Protein AF-A0A7Y3MM23-F1 (afdb_monomer)

pLDDT: mean 86.82, std 16.37, range [36.44, 98.81]

Secondary structure (DSSP, 8-state):
----------------------EEEPPTTSEEEETTTTEEEEE-S-SHHHHTSSSEEEEESSSEEEEEEEES---TT--EEEEETTEEEEEEEESS-EEEEE--SPP-SS--EEEEEEEEETTEEEEEEEEEEE--SGGGGSSS--EEEEEES-SSS--B--EE-TTSPEESEEEEE--TT-TTS-HHHHHHHHHHHH-PPTTTTT-TT--SS--EEEEEEEETTEEEEEEEEEE--STTTTT---

Sequence (246 aa):
MVKFTVYMFMCFFVAQVHSQAQSIKAKKGSFAIDKSKNIIVWHQSNIDTVVLVKNIKGFRFRNKYRFNKPITSLSHNKKYQLSRKGKTFDLYISKLPLVQIEVDTPLNKDTKVLGSYKYYNKKNFIESSLGIEFRGNLSLTYPKKTFDIEFWRDSIWNKSRDITFENLRNDDDWILDGMYNEPLRIRSYVANKLWTAIRKPYGQDEVPFEKSGIDLIYVEVFKNQKYQGVYTLTESVDRKLLGLQK

Foldseek 3Di:
DDDDDDDDDDDPPPPPPPLPADAAEADVLQWFAQPVQLEIEGEDLDQVVVLVRAFHQYYHDVHTWGAPGTDNGDDQVDWGWTDDPNDIHTYHYDNFKAKEKEDPDDAEAPFFDWIWIWIDHPRDIDIFIKGKHFDDDVQVVDPQTKIKIFTAPDPPPRHGDWDDDDPFDTHRIKIWALCRVPPPSCDVQCVQVVQQVVDDDDPCVPDVQATPGKHWGKYWYHYNSHTSGITIIIDDDDCSNHVHDD

Solvent-accessible surface area (backbone atoms only — not comparable to full-atom values): 14250 Å² total; per-residue (Å²): 142,82,85,85,83,82,84,80,83,80,81,80,79,80,77,78,79,72,80,74,58,42,66,51,71,60,59,87,58,30,54,52,58,18,78,92,78,30,36,32,46,33,47,49,71,64,56,69,82,57,43,78,50,62,36,35,38,31,37,29,65,100,54,75,33,28,36,92,62,65,41,62,74,83,54,71,92,48,77,42,67,29,40,45,96,93,42,69,28,45,37,39,41,34,67,42,33,31,36,41,35,42,59,89,66,87,73,43,72,88,53,66,42,73,31,40,37,35,36,19,47,97,88,50,69,47,76,43,35,24,33,36,20,40,36,79,66,76,47,65,75,43,94,54,60,23,31,38,36,33,29,19,72,44,94,82,77,65,42,73,30,70,47,65,58,94,89,48,69,77,38,34,59,37,32,43,38,35,53,68,94,33,91,84,64,44,64,72,57,51,51,35,55,49,49,52,71,75,38,77,42,90,62,55,92,81,43,95,67,60,46,72,56,54,56,72,45,64,27,37,37,26,50,68,56,36,74,72,49,67,28,34,46,29,55,59,94,51,48,75,43,70,71,50,84,134

Mean predicted aligned error: 8.4 Å

Radius of gyration: 25.24 Å; Cα contacts (8 Å, |Δi|>4): 493; chains: 1; bounding box: 46×53×102 Å

Nearest PDB structures (foldseek):
  1wub-assembly1_A  TM=3.755E-01  e=4.566E+00  Thermus thermophilus
  5w17-assembly1_A  TM=3.997E-01  e=9.016E+00  Campylobacter jejuni subsp. jejuni NCTC 11168 = ATCC 700819

Structure (mmCIF, N/CA/C/O backbone):
data_AF-A0A7Y3MM23-F1
#
_entry.id   AF-A0A7Y3MM23-F1
#
loop_
_atom_site.group_PDB
_atom_site.id
_atom_site.type_symbol
_atom_site.label_atom_id
_atom_site.label_alt_id
_atom_site.label_comp_id
_atom_site.label_asym_id
_atom_site.label_entity_id
_atom_site.label_seq_id
_atom_site.pdbx_PDB_ins_code
_atom_site.Cartn_x
_atom_site.Cartn_y
_atom_site.Cartn_z
_atom_site.occupancy
_atom_site.B_iso_or_equiv
_atom_site.auth_seq_id
_atom_site.auth_comp_id
_atom_site.auth_asym_id
_atom_site.auth_atom_id
_atom_site.pdbx_PDB_model_num
ATOM 1 N N . MET A 1 1 ? -5.782 -34.458 81.604 1.00 39.44 1 MET A N 1
ATOM 2 C CA . MET A 1 1 ? -5.835 -34.916 80.198 1.00 39.44 1 MET A CA 1
ATOM 3 C C . MET A 1 1 ? -6.915 -34.106 79.487 1.00 39.44 1 MET A C 1
ATOM 5 O O . MET A 1 1 ? -8.080 -34.453 79.578 1.00 39.44 1 MET A O 1
ATOM 9 N N . VAL A 1 2 ? -6.557 -32.968 78.885 1.00 36.44 2 VAL A N 1
ATOM 10 C CA . VAL A 1 2 ? -7.506 -32.073 78.194 1.00 36.44 2 VAL A CA 1
ATOM 11 C C . VAL A 1 2 ? -6.954 -31.836 76.792 1.00 36.44 2 VAL A C 1
ATOM 13 O O . VAL A 1 2 ? -5.861 -31.296 76.648 1.00 36.44 2 VAL A O 1
ATOM 16 N N . LYS A 1 3 ? -7.662 -32.319 75.766 1.00 40.34 3 LYS A N 1
ATOM 17 C CA . LYS A 1 3 ? -7.310 -32.107 74.357 1.00 40.34 3 LYS A CA 1
ATOM 18 C C . LYS A 1 3 ? -8.050 -30.866 73.856 1.00 40.34 3 LYS A C 1
ATOM 20 O O . LYS A 1 3 ? -9.274 -30.871 73.797 1.00 40.34 3 LYS A O 1
ATOM 25 N N . PHE A 1 4 ? -7.303 -29.823 73.504 1.00 43.06 4 PHE A N 1
ATOM 26 C CA . PHE A 1 4 ? -7.811 -28.664 72.771 1.00 43.06 4 PHE A CA 1
ATOM 27 C C . PHE A 1 4 ? -7.883 -29.009 71.280 1.00 43.06 4 PHE A C 1
ATOM 29 O O . PHE A 1 4 ? -6.865 -29.311 70.659 1.00 43.06 4 PHE A O 1
ATOM 36 N N . THR A 1 5 ? -9.081 -28.968 70.703 1.00 46.75 5 THR A N 1
ATOM 37 C CA . THR A 1 5 ? -9.293 -29.087 69.256 1.00 46.75 5 THR A CA 1
ATOM 38 C C . THR A 1 5 ? -9.432 -27.682 68.680 1.00 46.75 5 THR A C 1
ATOM 40 O O . THR A 1 5 ? -10.438 -27.012 68.894 1.00 46.75 5 THR A O 1
ATOM 43 N N . VAL A 1 6 ? -8.400 -27.220 67.975 1.00 45.12 6 VAL A N 1
ATOM 44 C CA . VAL A 1 6 ? -8.404 -25.943 67.251 1.00 45.12 6 VAL A CA 1
ATOM 45 C C . VAL A 1 6 ? -9.018 -26.176 65.871 1.00 45.12 6 VAL A C 1
ATOM 47 O O . VAL A 1 6 ? -8.463 -26.913 65.061 1.00 45.12 6 VAL A O 1
ATOM 50 N N . TYR A 1 7 ? -10.166 -25.553 65.601 1.00 47.00 7 TYR A N 1
ATOM 51 C CA . TYR A 1 7 ? -10.752 -25.490 64.261 1.00 47.00 7 TYR A CA 1
ATOM 52 C C . TYR A 1 7 ? -10.098 -24.349 63.473 1.00 47.00 7 TYR A C 1
ATOM 54 O O . TYR A 1 7 ? -10.294 -23.174 63.776 1.00 47.00 7 TYR A O 1
ATOM 62 N N . MET A 1 8 ? -9.310 -24.700 62.455 1.00 42.56 8 MET A N 1
ATOM 63 C CA . MET A 1 8 ? -8.708 -23.751 61.518 1.00 42.56 8 MET A CA 1
ATOM 64 C C . MET A 1 8 ? -9.719 -23.420 60.411 1.00 42.56 8 MET A C 1
ATOM 66 O O . MET A 1 8 ? -9.979 -24.234 59.527 1.00 42.56 8 MET A O 1
ATOM 70 N N . PHE A 1 9 ? -10.309 -22.226 60.473 1.00 45.91 9 PHE A N 1
ATOM 71 C CA . PHE A 1 9 ? -11.198 -21.695 59.438 1.00 45.91 9 PHE A CA 1
ATOM 72 C C . PHE A 1 9 ? -10.374 -21.329 58.191 1.00 45.91 9 PHE A C 1
ATOM 74 O O . PHE A 1 9 ? -9.641 -20.341 58.179 1.00 45.91 9 PHE A O 1
ATOM 81 N N . MET A 1 10 ? -10.467 -22.142 57.139 1.00 47.12 10 MET A N 1
ATOM 82 C CA . MET A 1 10 ? -9.801 -21.898 55.858 1.00 47.12 10 MET A CA 1
ATOM 83 C C . MET A 1 10 ? -10.707 -21.032 54.970 1.00 47.12 10 MET A C 1
ATOM 85 O O . MET A 1 10 ? -11.615 -21.529 54.307 1.00 47.12 10 MET A O 1
ATOM 89 N N . CYS A 1 11 ? -10.482 -19.717 54.970 1.00 44.44 11 CYS A N 1
ATOM 90 C CA . CYS A 1 11 ? -11.155 -18.787 54.061 1.00 44.44 11 CYS A CA 1
ATOM 91 C C . CYS A 1 11 ? -10.686 -19.016 52.614 1.00 44.44 11 CYS A C 1
ATOM 93 O O . CYS A 1 11 ? -9.585 -18.614 52.234 1.00 44.44 11 CYS A O 1
ATOM 95 N N . PHE A 1 12 ? -11.534 -19.629 51.785 1.00 44.84 12 PHE A N 1
ATOM 96 C CA . PHE A 1 12 ? -11.344 -19.683 50.335 1.00 44.84 12 PHE A CA 1
ATOM 97 C C . PHE A 1 12 ? -11.598 -18.296 49.723 1.00 44.84 12 PHE A C 1
ATOM 99 O O . PHE A 1 12 ? -12.736 -17.899 49.478 1.00 44.84 12 PHE A O 1
ATOM 106 N N . PHE A 1 13 ? -10.524 -17.553 49.448 1.00 44.47 13 PHE A N 1
ATOM 107 C CA . PHE A 1 13 ? -10.575 -16.374 48.584 1.00 44.47 13 PHE A CA 1
ATOM 108 C C . PHE A 1 13 ? -10.807 -16.837 47.137 1.00 44.47 13 PHE A C 1
ATOM 110 O O . PHE A 1 13 ? -9.878 -17.230 46.431 1.00 44.47 13 PHE A O 1
ATOM 117 N N . VAL A 1 14 ? -12.060 -16.804 46.679 1.00 46.22 14 VAL A N 1
ATOM 118 C CA . VAL A 1 14 ? -12.386 -16.970 45.258 1.00 46.22 14 VAL A CA 1
ATOM 119 C C . VAL A 1 14 ? -11.934 -15.703 44.534 1.00 46.22 14 VAL A C 1
ATOM 121 O O . VAL A 1 14 ? -12.645 -14.700 44.486 1.00 46.22 14 VAL A O 1
ATOM 124 N N . ALA A 1 15 ? -10.718 -15.726 43.989 1.00 43.69 15 ALA A N 1
ATOM 125 C CA . ALA A 1 15 ? -10.229 -14.675 43.111 1.00 43.69 15 ALA A CA 1
ATOM 126 C C . ALA A 1 15 ? -11.090 -14.661 41.838 1.00 43.69 15 ALA A C 1
ATOM 128 O O . ALA A 1 15 ? -10.901 -15.467 40.926 1.00 43.69 15 ALA A O 1
ATOM 129 N N . GLN A 1 16 ? -12.061 -13.748 41.773 1.00 45.53 16 GLN A N 1
ATOM 130 C CA . GLN A 1 16 ? -12.782 -13.480 40.536 1.00 45.53 16 GLN A CA 1
ATOM 131 C C . GLN A 1 16 ? -11.796 -12.921 39.511 1.00 45.53 16 GLN A C 1
ATOM 133 O O . GLN A 1 16 ? -11.430 -11.742 39.546 1.00 45.53 16 GLN A O 1
ATOM 138 N N . VAL A 1 17 ? -11.363 -13.784 38.592 1.00 46.12 17 VAL A N 1
ATOM 139 C CA . VAL A 1 17 ? -10.553 -13.418 37.432 1.00 46.12 17 VAL A CA 1
ATOM 140 C C . VAL A 1 17 ? -11.413 -12.534 36.531 1.00 46.12 17 VAL A C 1
ATOM 142 O O . VAL A 1 17 ? -12.110 -12.997 35.630 1.00 46.12 17 VAL A O 1
ATOM 145 N N . HIS A 1 18 ? -11.403 -11.231 36.795 1.00 46.62 18 HIS A N 1
ATOM 146 C CA . HIS A 1 18 ? -12.002 -10.254 35.906 1.00 46.62 18 HIS A CA 1
ATOM 147 C C . HIS A 1 18 ? -11.193 -10.275 34.609 1.00 46.62 18 HIS A C 1
ATOM 149 O O . HIS A 1 18 ? -10.074 -9.764 34.556 1.00 46.62 18 HIS A O 1
ATOM 155 N N . SER A 1 19 ? -11.748 -10.889 33.561 1.00 47.53 19 SER A N 1
ATOM 156 C CA . SER A 1 19 ? -11.199 -10.814 32.207 1.00 47.53 19 SER A CA 1
ATOM 157 C C . SER A 1 19 ? -11.167 -9.342 31.789 1.00 47.53 19 SER A C 1
ATOM 159 O O . SER A 1 19 ? -12.172 -8.762 31.370 1.00 47.53 19 SER A O 1
ATOM 161 N N . GLN A 1 20 ? -10.015 -8.695 31.978 1.00 53.69 20 GLN A N 1
ATOM 162 C CA . GLN A 1 20 ? -9.844 -7.298 31.622 1.00 53.69 20 GLN A CA 1
ATOM 163 C C . GLN A 1 20 ? -9.842 -7.178 30.103 1.00 53.69 20 GLN A C 1
ATOM 165 O O . GLN A 1 20 ? -8.875 -7.500 29.420 1.00 53.69 20 GLN A O 1
ATOM 170 N N . ALA A 1 21 ? -10.956 -6.699 29.568 1.00 58.03 21 ALA A N 1
ATOM 171 C CA . ALA A 1 21 ? -11.087 -6.413 28.154 1.00 58.03 21 ALA A CA 1
ATOM 172 C C . ALA A 1 21 ? -10.010 -5.412 27.685 1.00 58.03 21 ALA A C 1
ATOM 174 O O . ALA A 1 21 ? -9.900 -4.299 28.217 1.00 58.03 21 ALA A O 1
ATOM 175 N N . GLN A 1 22 ? -9.232 -5.808 26.676 1.00 72.25 22 GLN A N 1
ATOM 176 C CA . GLN A 1 22 ? -7.985 -5.148 26.285 1.00 72.25 22 GLN A CA 1
ATOM 177 C C . GLN A 1 22 ? -8.132 -4.391 24.953 1.00 72.25 22 GLN A C 1
ATOM 179 O O . GLN A 1 22 ? -8.948 -4.732 24.093 1.00 72.25 22 GLN A O 1
ATOM 184 N N . SER A 1 23 ? -7.353 -3.316 24.779 1.00 82.62 23 SER A N 1
ATOM 185 C CA . SER A 1 23 ? -7.225 -2.616 23.493 1.00 82.62 23 SER A CA 1
ATOM 186 C C . SER A 1 23 ? -5.986 -3.096 22.744 1.00 82.62 23 SER A C 1
ATOM 188 O O . SER A 1 23 ? -4.893 -3.050 23.313 1.00 82.62 23 SER A O 1
ATOM 190 N N . ILE A 1 24 ? -6.124 -3.443 21.467 1.00 90.38 24 ILE A N 1
ATOM 191 C CA . ILE A 1 24 ? -4.997 -3.870 20.627 1.00 90.38 24 ILE A CA 1
ATOM 192 C C . ILE A 1 24 ? -4.198 -2.640 20.184 1.00 90.38 24 ILE A C 1
ATOM 194 O O . ILE A 1 24 ? -4.761 -1.692 19.638 1.00 90.38 24 ILE A O 1
ATOM 198 N N . LYS A 1 25 ? -2.880 -2.629 20.412 1.00 92.19 25 LYS A N 1
ATOM 199 C CA . LYS A 1 25 ? -1.991 -1.550 19.951 1.00 92.19 25 LYS A CA 1
ATOM 200 C C . LYS A 1 25 ? -1.413 -1.905 18.581 1.00 92.19 25 LYS A C 1
ATOM 202 O O . LYS A 1 25 ? -0.650 -2.860 18.468 1.00 92.19 25 LYS A O 1
ATOM 207 N N . ALA A 1 26 ? -1.746 -1.118 17.562 1.00 93.94 26 ALA A N 1
ATOM 208 C CA . ALA A 1 26 ? -1.192 -1.293 16.225 1.00 93.94 26 ALA A CA 1
ATOM 209 C C . ALA A 1 26 ? 0.265 -0.802 16.176 1.00 93.94 26 ALA A C 1
ATOM 211 O O . ALA A 1 26 ? 0.642 0.167 16.843 1.00 93.94 26 ALA A O 1
ATOM 212 N N . LYS A 1 27 ? 1.098 -1.480 15.385 1.00 94.88 27 LYS A N 1
ATOM 213 C CA . LYS A 1 27 ? 2.524 -1.157 15.233 1.00 94.88 27 LYS A CA 1
ATOM 214 C C . LYS A 1 27 ? 2.719 0.052 14.311 1.00 94.88 27 LYS A C 1
ATOM 216 O O . LYS A 1 27 ? 1.859 0.338 13.473 1.00 94.88 27 LYS A O 1
ATOM 221 N N . LYS A 1 28 ? 3.856 0.750 14.438 1.00 94.62 28 LYS A N 1
ATOM 222 C CA . LYS A 1 28 ? 4.247 1.823 13.501 1.00 94.62 28 LYS A CA 1
ATOM 223 C C . LYS A 1 28 ? 4.215 1.274 12.068 1.00 94.62 28 LYS A C 1
ATOM 225 O O . LYS A 1 28 ? 4.614 0.137 11.845 1.00 94.62 28 LYS A O 1
ATOM 230 N N . GLY A 1 29 ? 3.672 2.048 11.129 1.00 96.00 29 GLY A N 1
ATOM 231 C CA . GLY A 1 29 ? 3.553 1.666 9.716 1.00 96.00 29 GLY A CA 1
ATOM 232 C C . GLY A 1 29 ? 2.445 0.658 9.394 1.00 96.00 29 GLY A C 1
ATOM 233 O O . GLY A 1 29 ? 1.952 0.668 8.278 1.00 96.00 29 GLY A O 1
ATOM 234 N N . SER A 1 30 ? 1.987 -0.148 10.361 1.00 97.62 30 SER A N 1
ATOM 235 C CA . SER A 1 30 ? 1.010 -1.224 10.115 1.00 97.62 30 SER A CA 1
ATOM 236 C C . SER A 1 30 ? -0.417 -0.764 9.822 1.00 97.62 30 SER A C 1
ATOM 238 O O . SER A 1 30 ? -1.263 -1.590 9.515 1.00 97.62 30 SER A O 1
ATOM 240 N N . PHE A 1 31 ? -0.729 0.523 9.944 1.00 98.31 31 PHE A N 1
ATOM 241 C CA . PHE A 1 31 ? -2.069 1.043 9.688 1.00 98.31 31 PHE A CA 1
ATOM 242 C C . PHE A 1 31 ? -2.010 2.409 9.010 1.00 98.31 31 PHE A C 1
ATOM 244 O O . PHE A 1 31 ? -1.041 3.157 9.178 1.00 98.31 31 PHE A O 1
ATOM 251 N N . ALA A 1 32 ? -3.098 2.754 8.329 1.00 98.38 32 ALA A N 1
ATOM 252 C CA . ALA A 1 32 ? -3.346 4.071 7.765 1.00 98.38 32 ALA A CA 1
ATOM 253 C C . ALA A 1 32 ? -4.822 4.453 7.949 1.00 98.38 32 ALA A C 1
ATOM 255 O O . ALA A 1 32 ? -5.689 3.595 8.133 1.00 98.38 32 ALA A O 1
ATOM 256 N N . ILE A 1 33 ? -5.096 5.758 7.988 1.00 98.31 33 ILE A N 1
ATOM 257 C CA . ILE A 1 33 ? -6.417 6.309 8.319 1.00 98.31 33 ILE A CA 1
ATOM 258 C C . ILE A 1 33 ? -6.779 7.362 7.278 1.00 98.31 33 ILE A C 1
ATOM 260 O O . ILE A 1 33 ? -6.159 8.425 7.253 1.00 98.31 33 ILE A O 1
ATOM 264 N N . ASP A 1 34 ? -7.823 7.093 6.500 1.00 98.44 34 ASP A N 1
ATOM 265 C CA . ASP A 1 34 ? -8.453 8.065 5.614 1.00 98.44 34 ASP A CA 1
ATOM 266 C C . ASP A 1 34 ? -9.590 8.754 6.366 1.00 98.44 34 ASP A C 1
ATOM 268 O O . ASP A 1 34 ? -10.686 8.218 6.537 1.00 98.44 34 ASP A O 1
ATOM 272 N N . LYS A 1 35 ? -9.322 9.970 6.843 1.00 96.88 35 LYS A N 1
ATOM 273 C CA . LYS A 1 35 ? -10.315 10.768 7.576 1.00 96.88 35 LYS A CA 1
ATOM 274 C C . LYS A 1 35 ? -11.429 11.308 6.682 1.00 96.88 35 LYS A C 1
ATOM 276 O O . LYS A 1 35 ? -12.481 11.644 7.210 1.00 96.88 35 LYS A O 1
ATOM 281 N N . SER A 1 36 ? -11.201 11.425 5.374 1.00 97.19 36 SER A N 1
ATOM 282 C CA . SER A 1 36 ? -12.213 11.938 4.443 1.00 97.19 36 SER A CA 1
ATOM 283 C C . SER A 1 36 ? -13.304 10.902 4.182 1.00 97.19 36 SER A C 1
ATOM 285 O O . SER A 1 36 ? -14.474 11.255 4.088 1.00 97.19 36 SER A O 1
ATOM 287 N N . LYS A 1 37 ? -12.927 9.618 4.162 1.00 97.12 37 LYS A N 1
ATOM 288 C CA . LYS A 1 37 ? -13.847 8.482 4.002 1.00 97.12 37 LYS A CA 1
ATOM 289 C C . LYS A 1 37 ? -14.215 7.801 5.324 1.00 97.12 37 LYS A C 1
ATOM 291 O O . LYS A 1 37 ? -14.999 6.862 5.325 1.00 97.12 37 LYS A O 1
ATOM 296 N N . ASN A 1 38 ? -13.634 8.249 6.438 1.00 97.69 38 ASN A N 1
ATOM 297 C CA . ASN A 1 38 ? -13.683 7.577 7.738 1.00 97.69 38 ASN A CA 1
ATOM 298 C C . ASN A 1 38 ? -13.288 6.088 7.655 1.00 97.69 38 ASN A C 1
ATOM 300 O O . ASN A 1 38 ? -13.934 5.227 8.245 1.00 97.69 38 ASN A O 1
ATOM 304 N N . ILE A 1 39 ? -12.213 5.776 6.931 1.00 97.88 39 ILE A N 1
ATOM 305 C CA . ILE A 1 39 ? -11.712 4.406 6.760 1.00 97.88 39 ILE A CA 1
ATOM 306 C C . ILE A 1 39 ? -10.408 4.232 7.536 1.00 97.88 39 ILE A C 1
ATOM 308 O O . ILE A 1 39 ? -9.554 5.121 7.568 1.00 97.88 39 ILE A O 1
ATOM 312 N N . ILE A 1 40 ? -10.237 3.060 8.140 1.00 98.50 40 ILE A N 1
ATOM 313 C CA . ILE A 1 40 ? -8.975 2.594 8.707 1.00 98.50 40 ILE A CA 1
ATOM 314 C C . ILE A 1 40 ? -8.629 1.270 8.037 1.00 98.50 40 ILE A C 1
ATOM 316 O O . ILE A 1 40 ? -9.430 0.340 8.055 1.00 98.50 40 ILE A O 1
ATOM 320 N N . VAL A 1 41 ? -7.422 1.167 7.491 1.00 98.56 41 VAL A N 1
ATOM 321 C CA . VAL A 1 41 ? -6.870 -0.110 7.027 1.00 98.56 41 VAL A CA 1
ATOM 322 C C . VAL A 1 41 ? -5.728 -0.481 7.958 1.00 98.56 41 VAL A C 1
ATOM 324 O O . VAL A 1 41 ? -4.825 0.325 8.196 1.00 98.56 41 VAL A O 1
ATOM 327 N N . TRP A 1 42 ? -5.789 -1.687 8.514 1.00 98.06 42 TRP A N 1
ATOM 328 C CA . TRP A 1 42 ? -4.764 -2.236 9.395 1.00 98.06 42 TRP A CA 1
ATOM 329 C C . TRP A 1 42 ? -4.222 -3.542 8.813 1.00 98.06 42 TRP A C 1
ATOM 331 O O . TRP A 1 42 ? -4.973 -4.491 8.603 1.00 98.06 42 TRP A O 1
ATOM 341 N N . HIS A 1 43 ? -2.914 -3.590 8.565 1.00 97.44 43 HIS A N 1
ATOM 342 C CA . HIS A 1 43 ? -2.197 -4.799 8.177 1.00 97.44 43 HIS A CA 1
ATOM 343 C C . HIS A 1 43 ? -1.984 -5.706 9.388 1.00 97.44 43 HIS A C 1
ATOM 345 O O . HIS A 1 43 ? -1.279 -5.343 10.337 1.00 97.44 43 HIS A O 1
ATOM 351 N N . GLN A 1 44 ? -2.531 -6.915 9.307 1.00 94.62 44 GLN A N 1
ATOM 352 C CA . GLN A 1 44 ? -2.279 -7.989 10.262 1.00 94.62 44 GLN A CA 1
ATOM 353 C C . GLN A 1 44 ? -2.352 -9.339 9.546 1.00 94.62 44 GLN A C 1
ATOM 355 O O . GLN A 1 44 ? -3.388 -9.981 9.536 1.00 94.62 44 GLN A O 1
ATOM 360 N N . SER A 1 45 ? -1.248 -9.809 8.966 1.00 90.00 45 SER A N 1
ATOM 361 C CA . SER A 1 45 ? -1.245 -11.024 8.130 1.00 90.00 45 SER A CA 1
ATOM 362 C C . SER A 1 45 ? -1.693 -12.312 8.839 1.00 90.00 45 SER A C 1
ATOM 364 O O . SER A 1 45 ? -2.223 -13.205 8.187 1.00 90.00 45 SER A O 1
ATOM 366 N N . ASN A 1 46 ? -1.476 -12.424 10.154 1.00 87.88 46 ASN A N 1
ATOM 367 C CA . ASN A 1 46 ? -1.927 -13.557 10.964 1.00 87.88 46 ASN A CA 1
ATOM 368 C C . ASN A 1 46 ? -2.836 -13.049 12.087 1.00 87.88 46 ASN A C 1
ATOM 370 O O . ASN A 1 46 ? -2.361 -12.594 13.130 1.00 87.88 46 ASN A O 1
ATOM 374 N N . ILE A 1 47 ? -4.144 -13.095 11.866 1.00 85.81 47 ILE A N 1
ATOM 375 C CA . ILE A 1 47 ? -5.119 -12.576 12.823 1.00 85.81 47 ILE A CA 1
ATOM 376 C C . ILE A 1 47 ? -5.295 -13.478 14.046 1.00 85.81 47 ILE A C 1
ATOM 378 O O . ILE A 1 47 ? -5.585 -12.967 15.123 1.00 85.81 47 ILE A O 1
ATOM 382 N N . ASP A 1 48 ? -5.025 -14.777 13.923 1.00 77.88 48 ASP A N 1
ATOM 383 C CA . ASP A 1 48 ? -5.196 -15.755 15.003 1.00 77.88 48 ASP A CA 1
ATOM 384 C C . ASP A 1 48 ? -4.251 -15.471 16.174 1.00 77.88 48 ASP A C 1
ATOM 386 O O . ASP A 1 48 ? -4.634 -15.591 17.337 1.00 77.88 48 ASP A O 1
ATOM 390 N N . THR A 1 49 ? -3.057 -14.936 15.886 1.00 68.62 49 THR A N 1
ATOM 391 C CA . THR A 1 49 ? -2.138 -14.428 16.925 1.00 68.62 49 THR A CA 1
ATOM 392 C C . THR A 1 49 ? -2.724 -13.287 17.768 1.00 68.62 49 THR A C 1
ATOM 394 O O . THR A 1 49 ? -2.232 -13.013 18.860 1.00 68.62 49 THR A O 1
ATOM 397 N N . VAL A 1 50 ? -3.773 -12.619 17.283 1.00 69.88 50 VAL A N 1
ATOM 398 C CA . VAL A 1 50 ? -4.484 -11.529 17.969 1.00 69.88 50 VAL A CA 1
ATOM 399 C C . VAL A 1 50 ? -5.764 -12.034 18.649 1.00 69.88 50 VAL A C 1
ATOM 401 O O . VAL A 1 50 ? -6.173 -11.475 19.665 1.00 69.88 50 VAL A O 1
ATOM 404 N N . VAL A 1 51 ? -6.374 -13.109 18.134 1.00 61.03 51 VAL A N 1
ATOM 405 C CA . VAL A 1 51 ? -7.632 -13.710 18.628 1.00 61.03 51 VAL A CA 1
ATOM 406 C C . VAL A 1 51 ? -7.484 -14.372 20.009 1.00 61.03 51 VAL A C 1
ATOM 408 O O . VAL A 1 51 ? -8.480 -14.565 20.701 1.00 61.03 51 VAL A O 1
ATOM 411 N N . LEU A 1 52 ? -6.258 -14.620 20.485 1.00 61.47 52 LEU A N 1
ATOM 412 C CA . LEU A 1 52 ? -6.009 -15.047 21.874 1.00 61.47 52 LEU A CA 1
ATOM 413 C C . LEU A 1 52 ? -6.521 -14.029 22.918 1.00 61.47 52 LEU A C 1
ATOM 415 O O . LEU A 1 52 ? -6.736 -14.380 24.079 1.00 61.47 52 LEU A O 1
ATOM 419 N N . VAL A 1 53 ? -6.757 -12.776 22.514 1.00 63.00 53 VAL A N 1
ATOM 420 C CA . VAL A 1 53 ? -7.363 -11.740 23.357 1.00 63.00 53 VAL A CA 1
ATOM 421 C C . VAL A 1 53 ? -8.891 -11.853 23.310 1.00 63.00 53 VAL A C 1
ATOM 423 O O . VAL A 1 53 ? -9.541 -11.345 22.396 1.00 63.00 53 VAL A O 1
ATOM 426 N N . LYS A 1 54 ? -9.491 -12.469 24.336 1.00 69.44 54 LYS A N 1
ATOM 427 C CA . LYS A 1 54 ? -10.948 -12.415 24.545 1.00 69.44 54 LYS A CA 1
ATOM 428 C C . LYS A 1 54 ? -11.372 -10.981 24.913 1.00 69.44 54 LYS A C 1
ATOM 430 O O . LYS A 1 54 ? -10.679 -10.296 25.660 1.00 69.44 54 LYS A O 1
ATOM 435 N N . ASN A 1 55 ? -12.534 -10.538 24.421 1.00 82.00 55 ASN A N 1
ATOM 436 C CA . ASN A 1 55 ? -13.150 -9.232 24.720 1.00 82.00 55 ASN A CA 1
ATOM 437 C C . ASN A 1 55 ? -12.342 -8.001 24.257 1.00 82.00 55 ASN A C 1
ATOM 439 O O . ASN A 1 55 ? -11.917 -7.158 25.054 1.00 82.00 55 ASN A O 1
ATOM 443 N N . ILE A 1 56 ? -12.183 -7.841 22.945 1.00 88.31 56 ILE A N 1
ATOM 444 C CA . ILE A 1 56 ? -11.510 -6.688 22.337 1.00 88.31 56 ILE A CA 1
ATOM 445 C C . ILE A 1 56 ? -12.414 -5.450 22.442 1.00 88.31 56 ILE A C 1
ATOM 447 O O . ILE A 1 56 ? -13.480 -5.378 21.827 1.00 88.31 56 ILE A O 1
ATOM 451 N N . LYS A 1 57 ? -11.967 -4.432 23.189 1.00 90.50 57 LYS A N 1
ATOM 452 C CA . LYS A 1 57 ? -12.689 -3.148 23.358 1.00 90.50 57 LYS A CA 1
ATOM 453 C C . LYS A 1 57 ? -12.412 -2.130 22.251 1.00 90.50 57 LYS A C 1
ATOM 455 O O . LYS A 1 57 ? -13.135 -1.142 22.123 1.00 90.50 57 LYS A O 1
ATOM 460 N N . GLY A 1 58 ? -11.347 -2.328 21.482 1.00 93.00 58 GLY A N 1
ATOM 461 C CA . GLY A 1 58 ? -10.970 -1.445 20.386 1.00 93.00 58 GLY A CA 1
ATOM 462 C C . GLY A 1 58 ? -9.475 -1.451 20.110 1.00 93.00 58 GLY A C 1
ATOM 463 O O . GLY A 1 58 ? -8.745 -2.343 20.545 1.00 93.00 58 GLY A O 1
ATOM 464 N N . PHE A 1 59 ? -9.020 -0.414 19.415 1.00 94.62 59 PHE A N 1
ATOM 465 C CA . PHE A 1 59 ? -7.669 -0.318 18.879 1.00 94.62 59 PHE A CA 1
ATOM 466 C C . PHE A 1 59 ? -6.988 0.986 19.291 1.00 94.62 59 PHE A C 1
ATOM 468 O O . PHE A 1 59 ? -7.604 2.052 19.376 1.00 94.62 59 PHE A O 1
ATOM 475 N N . ARG A 1 60 ? -5.679 0.914 19.523 1.00 94.69 60 ARG A N 1
ATOM 476 C CA . ARG A 1 60 ? -4.796 2.072 19.640 1.00 94.69 60 ARG A CA 1
ATOM 477 C C . ARG A 1 60 ? -3.945 2.150 18.378 1.00 94.69 60 ARG A C 1
ATOM 479 O O . ARG A 1 60 ? -2.931 1.467 18.265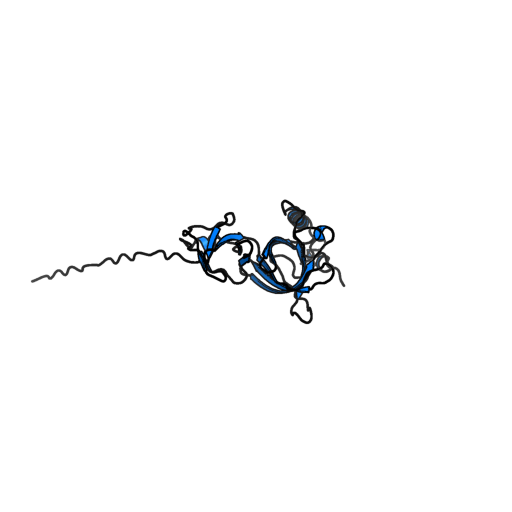 1.00 94.69 60 ARG A O 1
ATOM 486 N N . PHE A 1 61 ? -4.395 2.991 17.455 1.00 94.94 61 PHE A N 1
ATOM 487 C CA . PHE A 1 61 ? -3.635 3.445 16.292 1.00 94.94 61 PHE A CA 1
ATOM 488 C C . PHE A 1 61 ? -2.771 4.645 16.732 1.00 94.94 61 PHE A C 1
ATOM 490 O O . PHE A 1 61 ? -2.096 4.574 17.757 1.00 94.94 61 PHE A O 1
ATOM 497 N N . ARG A 1 62 ? -2.862 5.803 16.056 1.00 91.88 62 ARG A N 1
ATOM 498 C CA . ARG A 1 62 ? -2.345 7.086 16.596 1.00 91.88 62 ARG A CA 1
ATOM 499 C C . ARG A 1 62 ? -3.130 7.561 17.823 1.00 91.88 62 ARG A C 1
ATOM 501 O O . ARG A 1 62 ? -2.603 8.222 18.703 1.00 91.88 62 ARG A O 1
ATOM 508 N N . ASN A 1 63 ? -4.419 7.239 17.855 1.00 94.25 63 ASN A N 1
ATOM 509 C CA . ASN A 1 63 ? -5.347 7.575 18.927 1.00 94.25 63 ASN A CA 1
ATOM 510 C C . ASN A 1 63 ? -6.076 6.303 19.379 1.00 94.25 63 ASN A C 1
ATOM 512 O O . ASN A 1 63 ? -6.009 5.277 18.699 1.00 94.25 63 ASN A O 1
ATOM 516 N N . LYS A 1 64 ? -6.794 6.374 20.504 1.00 95.06 64 LYS A N 1
ATOM 517 C CA . LYS A 1 64 ? -7.712 5.308 20.925 1.00 95.06 64 LYS A CA 1
ATOM 518 C C . LYS A 1 64 ? -8.999 5.371 20.091 1.00 95.06 64 LYS A C 1
ATOM 520 O O . LYS A 1 64 ? -9.594 6.440 19.965 1.00 95.06 64 LYS A O 1
ATOM 525 N N . TYR A 1 65 ? -9.403 4.222 19.569 1.00 96.25 65 TYR A N 1
ATOM 526 C CA . TYR A 1 65 ? -10.652 3.965 18.857 1.00 96.25 65 TYR A CA 1
ATOM 527 C C . TYR A 1 65 ? -11.358 2.811 19.564 1.00 96.25 65 TYR A C 1
ATOM 529 O O . TYR A 1 65 ? -10.696 1.861 19.992 1.00 96.25 65 TYR A O 1
ATOM 537 N N . ARG A 1 66 ? -12.674 2.898 19.741 1.00 95.38 66 ARG A N 1
ATOM 538 C CA . ARG A 1 66 ? -13.432 1.933 20.550 1.00 95.38 66 ARG A CA 1
ATOM 539 C C . ARG A 1 66 ? -14.545 1.301 19.744 1.00 95.38 66 ARG A C 1
ATOM 541 O O . ARG A 1 66 ? -15.166 1.972 18.933 1.00 95.38 66 ARG A O 1
ATOM 548 N N . PHE A 1 67 ? -14.819 0.037 20.014 1.00 93.88 67 PHE A N 1
ATOM 549 C CA . PHE A 1 67 ? -16.081 -0.552 19.602 1.00 93.88 67 PHE A CA 1
ATOM 550 C C . PHE A 1 67 ? -17.224 -0.012 20.460 1.00 93.88 67 PHE A C 1
ATOM 552 O O . PHE A 1 67 ? -17.023 0.291 21.638 1.00 93.88 67 PHE A O 1
ATOM 559 N N . ASN A 1 68 ? -18.429 0.044 19.891 1.00 87.62 68 ASN A N 1
ATOM 560 C CA . ASN A 1 68 ? -19.641 0.338 20.663 1.00 87.62 68 ASN A CA 1
ATOM 561 C C . ASN A 1 68 ? -19.963 -0.807 21.637 1.00 87.62 68 ASN A C 1
ATOM 563 O O . ASN A 1 68 ? -20.401 -0.565 22.757 1.00 87.62 68 ASN A O 1
ATOM 567 N N . LYS A 1 69 ? -19.702 -2.054 21.223 1.00 86.38 69 LYS A N 1
ATOM 568 C CA . LYS A 1 69 ? -19.778 -3.261 22.056 1.00 86.38 69 LYS A CA 1
ATOM 569 C C . LYS A 1 69 ? -18.498 -4.082 21.869 1.00 86.38 69 LYS A C 1
ATOM 571 O O . LYS A 1 69 ? -18.055 -4.198 20.727 1.00 86.38 69 LYS A O 1
ATOM 576 N N . PRO A 1 70 ? -17.885 -4.633 22.934 1.00 85.81 70 PRO A N 1
ATOM 577 C CA . PRO A 1 70 ? -16.716 -5.494 22.789 1.00 85.81 70 PRO A CA 1
ATOM 578 C C . PRO A 1 70 ? -16.995 -6.660 21.840 1.00 85.81 70 PRO A C 1
ATOM 580 O O . PRO A 1 70 ? -18.106 -7.188 21.815 1.00 85.81 70 PRO A O 1
ATOM 583 N N . ILE A 1 71 ? -15.979 -7.070 21.088 1.00 88.62 71 ILE A N 1
ATOM 584 C CA . ILE A 1 71 ? -16.068 -8.217 20.179 1.00 88.62 71 ILE A CA 1
ATOM 585 C C . ILE A 1 71 ? -15.124 -9.330 20.629 1.00 88.62 71 ILE A C 1
ATOM 587 O O . ILE A 1 71 ? -14.123 -9.084 21.304 1.00 88.62 71 ILE A O 1
ATOM 591 N N . THR A 1 72 ? -15.441 -10.560 20.247 1.00 83.88 72 THR A N 1
ATOM 592 C CA . THR A 1 72 ? -14.704 -11.760 20.666 1.00 83.88 72 THR A CA 1
ATOM 593 C C . THR A 1 72 ? -13.755 -12.292 19.599 1.00 83.88 72 THR A C 1
ATOM 595 O O . THR A 1 72 ? -12.812 -12.995 19.940 1.00 83.88 72 THR A O 1
ATOM 598 N N . SER A 1 73 ? -13.966 -11.946 18.327 1.00 86.00 73 SER A N 1
ATOM 599 C CA . SER A 1 73 ? -13.150 -12.438 17.217 1.00 86.00 73 SER A CA 1
ATOM 600 C C . SER A 1 73 ? -12.971 -11.391 16.123 1.00 86.00 73 SER A C 1
ATOM 602 O O . SER A 1 73 ? -13.863 -10.581 15.849 1.00 86.00 73 SER A O 1
ATOM 604 N N . LEU A 1 74 ? -11.836 -11.470 15.437 1.00 90.62 74 LEU A N 1
ATOM 605 C CA . LEU A 1 74 ? -11.530 -10.662 14.266 1.00 90.62 74 LEU A CA 1
ATOM 606 C C . LEU A 1 74 ? -11.528 -11.530 12.999 1.00 90.62 74 LEU A C 1
ATOM 608 O O . LEU A 1 74 ? -11.325 -12.737 13.067 1.00 90.62 74 LEU A O 1
ATOM 612 N N . SER A 1 75 ? -11.757 -10.917 11.841 1.00 91.81 75 SER A N 1
ATOM 613 C CA . SER A 1 75 ? -11.727 -11.581 10.539 1.00 91.81 75 SER A CA 1
ATOM 614 C C . SER A 1 75 ? -11.230 -10.623 9.464 1.00 91.81 75 SER A C 1
ATOM 616 O O . SER A 1 75 ? -11.475 -9.421 9.531 1.00 91.81 75 SER A O 1
ATOM 618 N N . HIS A 1 76 ? -10.581 -11.174 8.442 1.00 93.81 76 HIS A N 1
ATOM 619 C CA . HIS A 1 76 ? -10.208 -10.445 7.229 1.00 93.81 76 HIS A CA 1
ATOM 620 C C . HIS A 1 76 ? -11.394 -10.138 6.315 1.00 93.81 76 HIS A C 1
ATOM 622 O O . HIS A 1 76 ? -11.338 -9.206 5.522 1.00 93.81 76 HIS A O 1
ATOM 628 N N . ASN A 1 77 ? -12.480 -10.901 6.445 1.00 93.25 77 ASN A N 1
ATOM 629 C CA . ASN A 1 77 ? -13.621 -10.845 5.531 1.00 93.25 77 ASN A CA 1
ATOM 630 C C . ASN A 1 77 ? -14.777 -10.012 6.106 1.00 93.25 77 ASN A C 1
ATOM 632 O O . ASN A 1 77 ? -15.898 -10.068 5.607 1.00 93.25 77 ASN A O 1
ATOM 636 N N . LYS A 1 78 ? -14.533 -9.280 7.200 1.00 93.38 78 LYS A N 1
ATOM 637 C CA . LYS A 1 78 ? -15.533 -8.454 7.880 1.00 93.38 78 LYS A CA 1
ATOM 638 C C . LYS A 1 78 ? -14.994 -7.047 8.089 1.00 93.38 78 LYS A C 1
ATOM 640 O O . LYS A 1 78 ? -13.829 -6.864 8.435 1.00 93.38 78 LYS A O 1
ATOM 645 N N . LYS A 1 79 ? -15.878 -6.063 7.929 1.00 95.44 79 LYS A N 1
ATOM 646 C CA . LYS A 1 79 ? -15.631 -4.693 8.377 1.00 95.44 79 LYS A CA 1
ATOM 647 C C . LYS A 1 79 ? -16.063 -4.515 9.828 1.00 95.44 79 LYS A C 1
ATOM 649 O O . LYS A 1 79 ? -16.988 -5.176 10.301 1.00 95.44 79 LYS A O 1
ATOM 654 N N . TYR A 1 80 ? -15.411 -3.586 10.510 1.00 95.81 80 TYR A N 1
ATOM 655 C CA . TYR A 1 80 ? -15.600 -3.311 11.928 1.00 95.81 80 TYR A CA 1
ATOM 656 C C . TYR A 1 80 ? -15.846 -1.824 12.141 1.00 95.81 80 TYR A C 1
ATOM 658 O O . TYR A 1 80 ? -15.090 -1.008 11.637 1.00 95.81 80 TYR A O 1
ATOM 666 N N . GLN A 1 81 ? -16.860 -1.450 12.917 1.00 96.81 81 GLN A N 1
ATOM 667 C CA . GLN A 1 81 ? -17.119 -0.039 13.206 1.00 96.81 81 GLN A CA 1
ATOM 668 C C . GLN A 1 81 ? -16.467 0.384 14.517 1.00 96.81 81 GLN A C 1
ATOM 670 O O . GLN A 1 81 ? -16.705 -0.205 15.574 1.00 96.81 81 GLN A O 1
ATOM 675 N N . LEU A 1 82 ? -15.652 1.432 14.440 1.00 96.94 82 LEU A N 1
ATOM 676 C CA . LEU A 1 82 ? -14.963 2.019 15.577 1.00 96.94 82 LEU A CA 1
ATOM 677 C C . LEU A 1 82 ? -15.367 3.479 15.762 1.00 96.94 82 LEU A C 1
ATOM 679 O O . LEU A 1 82 ? -15.340 4.262 14.821 1.00 96.94 82 LEU A O 1
ATOM 683 N N . SER A 1 83 ? -15.656 3.875 16.995 1.00 96.31 83 SER A N 1
ATOM 684 C CA . SER A 1 83 ? -15.969 5.252 17.354 1.00 96.31 83 SER A CA 1
ATOM 685 C C . SER A 1 83 ? -14.749 5.988 17.912 1.00 96.31 83 SER A C 1
ATOM 687 O O . SER A 1 83 ? -13.953 5.445 18.696 1.00 96.31 83 SER A O 1
ATOM 689 N N . ARG A 1 84 ? -14.612 7.258 17.522 1.00 95.25 84 ARG A N 1
ATOM 690 C CA . ARG A 1 84 ? -13.691 8.230 18.118 1.00 95.25 84 ARG A CA 1
ATOM 691 C C . ARG A 1 84 ? -14.289 9.632 18.053 1.00 95.25 84 ARG A C 1
ATOM 693 O O . ARG A 1 84 ? -14.528 10.148 16.967 1.00 95.25 84 ARG A O 1
ATOM 700 N N . LYS A 1 85 ? -14.410 10.289 19.215 1.00 92.75 85 LYS A N 1
ATOM 701 C CA . LYS A 1 85 ? -14.908 11.676 19.342 1.00 92.75 85 LYS A CA 1
ATOM 702 C C . LYS A 1 85 ? -16.221 11.895 18.562 1.00 92.75 85 LYS A C 1
ATOM 704 O O . LYS A 1 85 ? -16.318 12.822 17.769 1.00 92.75 85 LYS A O 1
ATOM 709 N N . GLY A 1 86 ? -17.179 10.978 18.718 1.00 91.62 86 GLY A N 1
ATOM 710 C CA . GLY A 1 86 ? -18.480 11.033 18.038 1.00 91.62 86 GLY A CA 1
ATOM 711 C C . GLY A 1 86 ? -18.476 10.654 16.550 1.00 91.62 86 GLY A C 1
ATOM 712 O O . GLY A 1 86 ? -19.544 10.565 15.961 1.00 91.62 86 GLY A O 1
ATOM 713 N N . LYS A 1 87 ? -17.313 10.394 15.934 1.00 95.69 87 LYS A N 1
ATOM 714 C CA . LYS A 1 87 ? -17.216 9.922 14.544 1.00 95.69 87 LYS A CA 1
ATOM 715 C C . LYS A 1 87 ? -17.026 8.411 14.482 1.00 95.69 87 LYS A C 1
ATOM 717 O O . LYS A 1 87 ? -16.216 7.862 15.234 1.00 95.69 87 LYS A O 1
ATOM 722 N N . THR A 1 88 ? -17.716 7.772 13.545 1.00 97.50 88 THR A N 1
ATOM 723 C CA . THR A 1 88 ? -17.583 6.341 13.245 1.00 97.50 88 THR A CA 1
ATOM 724 C C . THR A 1 88 ? -16.604 6.136 12.099 1.00 97.50 88 THR A C 1
ATOM 726 O O . THR A 1 88 ? -16.654 6.864 11.113 1.00 97.50 88 THR A O 1
ATOM 729 N N . PHE A 1 89 ? -15.727 5.147 12.241 1.00 98.06 89 PHE A N 1
ATOM 730 C CA . PHE A 1 89 ? -14.762 4.715 11.242 1.00 98.06 89 PHE A CA 1
ATOM 731 C C . PHE A 1 89 ? -14.976 3.243 10.900 1.00 98.06 89 PHE A C 1
ATOM 733 O O . PHE A 1 89 ? -15.111 2.419 11.807 1.00 98.06 89 PHE A O 1
ATOM 740 N N . ASP A 1 90 ? -14.926 2.916 9.613 1.00 98.00 90 ASP A N 1
ATOM 741 C CA . ASP A 1 90 ? -14.899 1.538 9.131 1.00 98.00 90 ASP A CA 1
ATOM 742 C C . ASP A 1 90 ? -13.447 1.027 9.145 1.00 98.00 90 ASP A C 1
ATOM 744 O O . ASP A 1 90 ? -12.579 1.527 8.428 1.00 98.00 90 ASP A O 1
ATOM 748 N N . LEU A 1 91 ? -13.176 0.033 9.986 1.00 97.94 91 LEU A N 1
ATOM 749 C CA . LEU A 1 91 ? -11.920 -0.704 10.062 1.00 97.94 91 LEU A CA 1
ATOM 750 C C . LEU A 1 91 ? -11.974 -1.941 9.157 1.00 97.94 91 LEU A C 1
ATOM 752 O O . LEU A 1 91 ? -12.830 -2.812 9.329 1.00 97.94 91 LEU A O 1
ATOM 756 N N . TYR A 1 92 ? -10.980 -2.042 8.279 1.00 97.94 92 TYR A N 1
ATOM 757 C CA . TYR A 1 92 ? -10.670 -3.206 7.456 1.00 97.94 92 TYR A CA 1
ATOM 758 C C . TYR A 1 92 ? -9.322 -3.792 7.883 1.00 97.94 92 TYR A C 1
ATOM 760 O O . TYR A 1 92 ? -8.343 -3.061 8.063 1.00 97.94 92 TYR A O 1
ATOM 768 N N . ILE A 1 93 ? -9.270 -5.114 8.056 1.00 97.00 93 ILE A N 1
ATOM 769 C CA . ILE A 1 93 ? -8.056 -5.830 8.461 1.00 97.00 93 ILE A CA 1
ATOM 770 C C . ILE A 1 93 ? -7.498 -6.556 7.241 1.00 97.00 93 ILE A C 1
ATOM 772 O O . ILE A 1 93 ? -8.034 -7.586 6.832 1.00 97.00 93 ILE A O 1
ATOM 776 N N . SER A 1 94 ? -6.421 -6.030 6.665 1.00 97.25 94 SER A N 1
ATOM 777 C CA . SER A 1 94 ? -5.834 -6.576 5.442 1.00 97.25 94 SER A CA 1
ATOM 778 C C . SER A 1 94 ? -4.728 -7.587 5.746 1.00 97.25 94 SER A C 1
ATOM 780 O O . SER A 1 94 ? -3.994 -7.462 6.733 1.00 97.25 94 SER A O 1
ATOM 782 N N . LYS A 1 95 ? -4.626 -8.606 4.886 1.00 96.56 95 LYS A N 1
ATOM 783 C CA . LYS A 1 95 ? -3.466 -9.511 4.825 1.00 96.56 95 LYS A CA 1
ATOM 784 C C . LYS A 1 95 ? -2.339 -8.936 3.967 1.00 96.56 95 LYS A C 1
ATOM 786 O O . LYS A 1 95 ? -1.214 -9.424 4.057 1.00 96.56 95 LYS A O 1
ATOM 791 N N . LEU A 1 96 ? -2.669 -7.967 3.115 1.00 97.81 96 LEU A N 1
ATOM 792 C CA . LEU A 1 96 ? -1.764 -7.393 2.136 1.00 97.81 96 LEU A CA 1
ATOM 793 C C . LEU A 1 96 ? -0.837 -6.371 2.799 1.00 97.81 96 LEU A C 1
ATOM 795 O O . LEU A 1 96 ? -1.309 -5.610 3.649 1.00 97.81 96 LEU A O 1
ATOM 799 N N . PRO A 1 97 ? 0.436 -6.296 2.370 1.00 98.44 97 PRO A N 1
ATOM 800 C CA . PRO A 1 97 ? 1.329 -5.214 2.744 1.00 98.44 97 PRO A CA 1
ATOM 801 C C . PRO A 1 97 ? 0.672 -3.841 2.623 1.00 98.44 97 PRO A C 1
ATOM 803 O O . PRO A 1 97 ? -0.094 -3.582 1.693 1.00 98.44 97 PRO A O 1
ATOM 806 N N . LEU A 1 98 ? 1.017 -2.941 3.539 1.00 98.69 98 LEU A N 1
ATOM 807 C CA . LEU A 1 98 ? 0.498 -1.580 3.545 1.00 98.69 98 LEU A CA 1
ATOM 808 C C . LEU A 1 98 ? 1.571 -0.590 3.100 1.00 98.69 98 LEU A C 1
ATOM 810 O O . LEU A 1 98 ? 2.608 -0.463 3.753 1.00 98.69 98 LEU A O 1
ATOM 814 N N . VAL A 1 99 ? 1.268 0.150 2.039 1.00 98.81 99 VAL A N 1
ATOM 815 C CA . VAL A 1 99 ? 2.069 1.238 1.481 1.00 98.81 99 VAL A CA 1
ATOM 816 C C . VAL A 1 99 ? 1.420 2.581 1.813 1.00 98.81 99 VAL A C 1
ATOM 818 O O . VAL A 1 99 ? 0.218 2.778 1.630 1.00 98.81 99 VAL A O 1
ATOM 821 N N . GLN A 1 100 ? 2.219 3.525 2.300 1.00 98.75 100 GLN A N 1
ATOM 822 C CA . GLN A 1 100 ? 1.818 4.911 2.533 1.00 98.75 100 GLN A CA 1
ATOM 823 C C . GLN A 1 100 ? 2.820 5.835 1.843 1.00 98.75 100 GLN A C 1
ATOM 825 O O . GLN A 1 100 ? 4.015 5.770 2.128 1.00 98.75 100 GLN A O 1
ATOM 830 N N . ILE A 1 101 ? 2.317 6.689 0.960 1.00 98.62 101 ILE A N 1
ATOM 831 C CA . ILE A 1 101 ? 3.078 7.688 0.214 1.00 98.62 101 ILE A CA 1
ATOM 8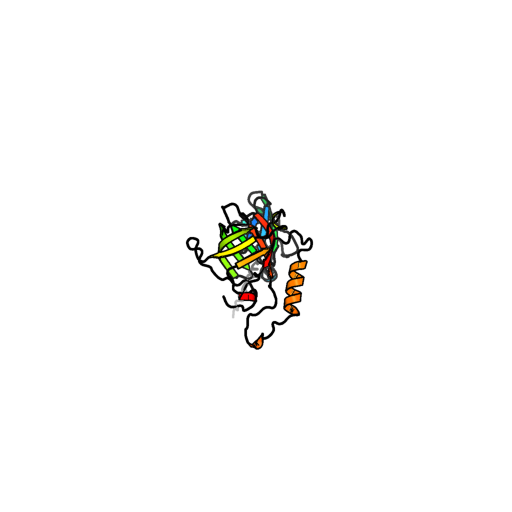32 C C . ILE A 1 101 ? 2.601 9.067 0.650 1.00 98.62 101 ILE A C 1
ATOM 834 O O . ILE A 1 101 ? 1.399 9.335 0.641 1.00 98.62 101 ILE A O 1
ATOM 838 N N . GLU A 1 102 ? 3.529 9.952 0.988 1.00 98.38 102 GLU A N 1
ATOM 839 C CA . GLU A 1 102 ? 3.238 11.373 1.189 1.00 98.38 102 GLU A CA 1
ATOM 840 C C . GLU A 1 102 ? 4.071 12.184 0.194 1.00 98.38 102 GLU A C 1
ATOM 842 O O . GLU A 1 102 ? 5.283 11.997 0.101 1.00 98.38 102 GLU A O 1
ATOM 847 N N . VAL A 1 103 ? 3.407 13.045 -0.573 1.00 97.44 103 VAL A N 1
ATOM 848 C CA . VAL A 1 103 ? 4.010 13.896 -1.599 1.00 97.44 103 VAL A CA 1
ATOM 849 C C . VAL A 1 103 ? 3.229 15.203 -1.699 1.00 97.44 103 VAL A C 1
ATOM 851 O O . VAL A 1 103 ? 2.011 15.189 -1.907 1.00 97.44 103 VAL A O 1
ATOM 854 N N . ASP A 1 104 ? 3.933 16.322 -1.561 1.00 96.19 104 ASP A N 1
ATOM 855 C CA . ASP A 1 104 ? 3.329 17.660 -1.555 1.00 96.19 104 ASP A CA 1
ATOM 856 C C . ASP A 1 104 ? 3.335 18.309 -2.946 1.00 96.19 104 ASP A C 1
ATOM 858 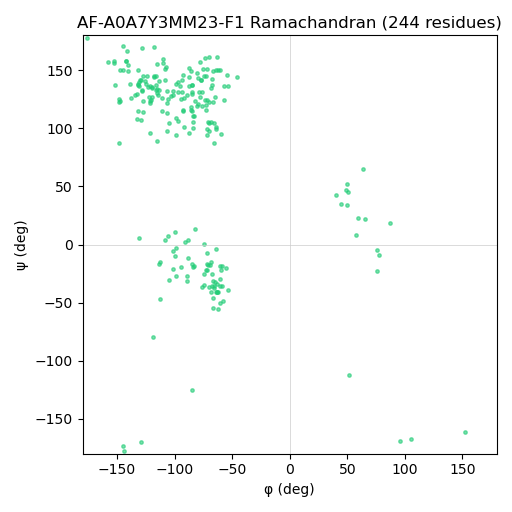O O . ASP A 1 104 ? 2.527 19.192 -3.234 1.00 96.19 104 ASP A O 1
ATOM 862 N N . THR A 1 105 ? 4.192 17.824 -3.844 1.00 96.38 105 THR A N 1
ATOM 863 C CA . THR A 1 105 ? 4.286 18.305 -5.222 1.00 96.38 105 THR A CA 1
ATOM 864 C C . THR A 1 105 ? 3.262 17.602 -6.127 1.00 96.38 105 THR A C 1
ATOM 866 O O . THR A 1 105 ? 3.080 16.381 -6.033 1.00 96.38 105 THR A O 1
ATOM 869 N N . PRO A 1 106 ? 2.574 18.331 -7.027 1.00 96.44 106 PRO A N 1
ATOM 870 C CA . PRO A 1 106 ? 1.752 17.718 -8.066 1.00 96.44 106 PRO A CA 1
ATOM 871 C C . PRO A 1 106 ? 2.566 16.754 -8.935 1.00 96.44 106 PRO A C 1
ATOM 873 O O . PRO A 1 106 ? 3.683 17.062 -9.338 1.00 96.44 106 PRO A O 1
ATOM 876 N N . LEU A 1 107 ? 1.989 15.591 -9.236 1.00 97.12 107 LEU A N 1
ATOM 877 C CA . LEU A 1 107 ? 2.633 14.591 -10.086 1.00 97.12 107 LEU A CA 1
ATOM 878 C C . LEU A 1 107 ? 2.320 14.859 -11.561 1.00 97.12 107 LEU A C 1
ATOM 880 O O . LEU A 1 107 ? 1.198 15.239 -11.903 1.00 97.12 107 LEU A O 1
ATOM 884 N N . ASN A 1 108 ? 3.293 14.591 -12.425 1.00 96.06 108 ASN A N 1
ATOM 885 C CA . ASN A 1 108 ? 3.145 14.516 -13.879 1.00 96.06 108 ASN A CA 1
ATOM 886 C C . ASN A 1 108 ? 3.761 13.189 -14.374 1.00 96.06 108 ASN A C 1
ATOM 888 O O . ASN A 1 108 ? 4.018 12.318 -13.546 1.00 96.06 108 ASN A O 1
ATOM 892 N N . LYS A 1 109 ? 3.918 12.993 -15.688 1.00 95.88 109 LYS A N 1
ATOM 893 C CA . LYS A 1 109 ? 4.456 11.748 -16.275 1.00 95.88 109 LYS A CA 1
ATOM 894 C C . LYS A 1 109 ? 5.932 11.830 -16.702 1.00 95.88 109 LYS A C 1
ATOM 896 O O . LYS A 1 109 ? 6.457 10.848 -17.209 1.00 95.88 109 LYS A O 1
ATOM 901 N N . ASP A 1 110 ? 6.522 13.017 -16.618 1.00 94.25 110 ASP A N 1
ATOM 902 C CA . ASP A 1 110 ? 7.796 13.367 -17.250 1.00 94.25 110 ASP A CA 1
ATOM 903 C C . ASP A 1 110 ? 8.905 13.612 -16.216 1.00 94.25 110 ASP A C 1
ATOM 905 O O . ASP A 1 110 ? 10.077 13.734 -16.570 1.00 94.25 110 ASP A O 1
ATOM 909 N N . THR A 1 111 ? 8.557 13.783 -14.938 1.00 95.00 111 THR A N 1
ATOM 910 C CA . THR A 1 111 ? 9.520 14.081 -13.878 1.00 95.00 111 THR A CA 1
ATOM 911 C C . THR A 1 111 ? 9.087 13.496 -12.540 1.00 95.00 111 THR A C 1
ATOM 913 O O . THR A 1 111 ? 8.051 13.876 -11.979 1.00 95.00 111 THR A O 1
ATOM 916 N N . LYS A 1 112 ? 9.960 12.657 -11.972 1.00 95.31 112 LYS A N 1
ATOM 917 C CA . LYS A 1 112 ? 9.873 12.195 -10.586 1.00 95.31 112 LYS A CA 1
ATOM 918 C C . LYS A 1 112 ? 10.057 13.362 -9.627 1.00 95.31 112 LYS A C 1
ATOM 920 O O . LYS A 1 112 ? 11.052 14.083 -9.676 1.00 95.31 112 LYS A O 1
ATOM 925 N N . VAL A 1 113 ? 9.106 13.515 -8.716 1.00 95.50 113 VAL A N 1
ATOM 926 C CA . VAL A 1 113 ? 9.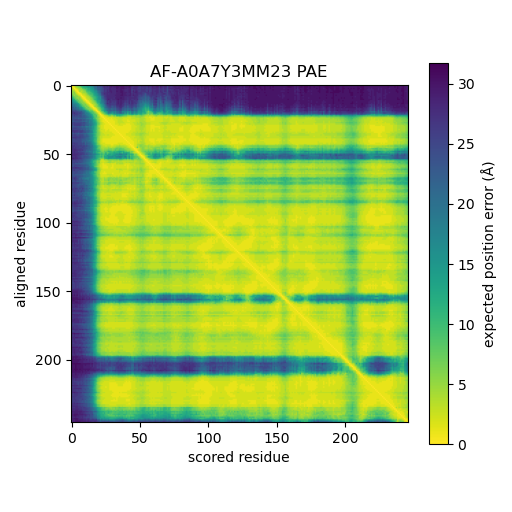179 14.497 -7.630 1.00 95.50 113 VAL A CA 1
ATOM 927 C C . VAL A 1 113 ? 9.425 13.795 -6.303 1.00 95.50 113 VAL A C 1
ATOM 929 O O . VAL A 1 113 ? 9.052 12.634 -6.122 1.00 95.50 113 VAL A O 1
ATOM 932 N N . LEU A 1 114 ? 10.046 14.510 -5.367 1.00 96.38 114 LEU A N 1
ATOM 933 C CA . LEU A 1 114 ? 10.361 13.983 -4.046 1.00 96.38 114 LEU A CA 1
ATOM 934 C C . LEU A 1 114 ? 9.089 13.743 -3.218 1.00 96.38 114 LEU A C 1
ATOM 936 O O . LEU A 1 114 ? 8.221 14.608 -3.091 1.00 96.38 114 LEU A O 1
ATOM 940 N N . GLY A 1 115 ? 9.036 12.587 -2.573 1.00 96.44 115 GLY A N 1
ATOM 941 C CA . GLY A 1 115 ? 8.069 12.229 -1.549 1.00 96.44 115 GLY A CA 1
ATOM 942 C C . GLY A 1 115 ? 8.691 11.338 -0.476 1.00 96.44 115 GLY A C 1
ATOM 943 O O . GLY A 1 115 ? 9.893 11.064 -0.459 1.00 96.44 115 GLY A O 1
ATOM 944 N N . SER A 1 116 ? 7.845 10.858 0.429 1.00 97.06 116 SER A N 1
ATOM 945 C CA . SER A 1 116 ? 8.212 9.857 1.430 1.00 97.06 116 SER A CA 1
ATOM 946 C C . SER A 1 116 ? 7.395 8.589 1.248 1.00 97.06 116 SER A C 1
ATOM 948 O O . SER A 1 116 ? 6.206 8.633 0.923 1.00 97.06 116 SER A O 1
ATOM 950 N N . TYR A 1 117 ? 8.041 7.456 1.494 1.00 97.88 117 TYR A N 1
ATOM 951 C CA . TYR A 1 117 ? 7.455 6.134 1.366 1.00 97.88 117 TYR A CA 1
ATOM 952 C C . TYR A 1 117 ? 7.564 5.371 2.677 1.00 97.88 117 TYR A C 1
ATOM 954 O O . TYR A 1 117 ? 8.614 5.343 3.325 1.00 97.88 117 TYR A O 1
ATOM 962 N N . LYS A 1 118 ? 6.471 4.712 3.053 1.00 98.50 118 LYS A N 1
ATOM 963 C CA . LYS A 1 118 ? 6.419 3.759 4.159 1.00 98.50 118 LYS A CA 1
ATOM 964 C C . LYS A 1 118 ? 5.799 2.466 3.678 1.00 98.50 118 LYS A C 1
ATOM 966 O O . LYS A 1 118 ? 4.718 2.482 3.098 1.00 98.50 118 LYS A O 1
ATOM 971 N N . TYR A 1 119 ? 6.436 1.358 4.015 1.00 98.56 119 TYR A N 1
ATOM 972 C CA . TYR A 1 119 ? 5.926 0.018 3.763 1.00 98.56 119 TYR A CA 1
ATOM 973 C C . TYR A 1 119 ? 5.901 -0.784 5.058 1.00 98.56 119 TYR A C 1
ATOM 975 O O . TYR A 1 119 ? 6.809 -0.680 5.888 1.00 98.56 119 TYR A O 1
ATOM 983 N N . TYR A 1 120 ? 4.855 -1.585 5.239 1.00 98.50 120 TYR A N 1
ATOM 984 C CA . TYR A 1 120 ? 4.754 -2.509 6.356 1.00 98.50 120 TYR A CA 1
ATOM 985 C C . TYR A 1 120 ? 4.203 -3.863 5.922 1.00 98.50 120 TYR A C 1
ATOM 987 O O . TYR A 1 120 ? 3.094 -3.944 5.397 1.00 98.50 120 TYR A O 1
ATOM 995 N N . ASN A 1 121 ? 4.932 -4.932 6.238 1.00 97.62 121 ASN A N 1
ATOM 996 C CA . ASN A 1 121 ? 4.462 -6.304 6.074 1.00 97.62 121 ASN A CA 1
ATOM 997 C C . ASN A 1 121 ? 5.124 -7.236 7.094 1.00 97.62 121 ASN A C 1
ATOM 999 O O . ASN A 1 121 ? 6.320 -7.141 7.323 1.00 97.62 121 ASN A O 1
ATOM 1003 N N . LYS A 1 122 ? 4.371 -8.155 7.708 1.00 93.19 122 LYS A N 1
ATOM 1004 C CA . LYS A 1 122 ? 4.879 -9.195 8.639 1.00 93.19 122 LYS A CA 1
ATOM 1005 C C . LYS A 1 122 ? 5.979 -8.721 9.625 1.00 93.19 122 LYS A C 1
ATOM 1007 O O . LYS A 1 122 ? 6.922 -9.451 9.896 1.00 93.19 122 LYS A O 1
ATOM 1012 N N . LYS A 1 123 ? 5.835 -7.526 10.221 1.00 91.19 123 LYS A N 1
ATOM 1013 C CA . LYS A 1 123 ? 6.818 -6.854 11.116 1.00 91.19 123 LYS A CA 1
ATOM 1014 C C . LYS A 1 123 ? 8.014 -6.175 10.435 1.00 91.19 123 LYS A C 1
ATOM 1016 O O . LYS A 1 123 ? 8.694 -5.420 11.122 1.00 91.19 123 LYS A O 1
ATOM 1021 N N . ASN A 1 124 ? 8.222 -6.364 9.140 1.00 95.44 124 ASN A N 1
ATOM 1022 C CA . ASN A 1 124 ? 9.140 -5.558 8.349 1.00 95.44 124 ASN A CA 1
ATOM 1023 C C . ASN A 1 124 ? 8.534 -4.162 8.134 1.00 95.44 124 ASN A C 1
ATOM 1025 O O . ASN A 1 124 ? 7.434 -4.046 7.591 1.00 95.44 124 ASN A O 1
ATOM 1029 N N . PHE A 1 125 ? 9.227 -3.125 8.600 1.00 97.38 125 PHE A N 1
ATOM 1030 C CA . PHE A 1 125 ? 8.854 -1.726 8.411 1.00 97.38 125 PHE A CA 1
ATOM 1031 C C . PHE A 1 125 ? 9.976 -1.014 7.665 1.00 97.38 125 PHE A C 1
ATOM 1033 O O . PHE A 1 125 ? 11.113 -1.002 8.130 1.00 97.38 125 PHE A O 1
ATOM 1040 N N . ILE A 1 126 ? 9.629 -0.396 6.542 1.00 97.25 126 ILE A N 1
ATOM 1041 C CA . ILE A 1 126 ? 10.557 0.331 5.679 1.00 97.25 126 ILE A CA 1
ATOM 1042 C C . ILE A 1 126 ? 10.086 1.780 5.601 1.00 97.25 126 ILE A C 1
ATOM 1044 O O . ILE A 1 126 ? 8.894 2.041 5.441 1.00 97.25 126 ILE A O 1
ATOM 1048 N N . GLU A 1 127 ? 11.028 2.710 5.713 1.00 96.62 127 GLU A N 1
ATOM 1049 C CA . GLU A 1 127 ? 10.832 4.147 5.528 1.00 96.62 127 GLU A CA 1
ATOM 1050 C C . GLU A 1 127 ? 11.963 4.654 4.620 1.00 96.62 127 GLU A C 1
ATOM 1052 O O . GLU A 1 127 ? 13.131 4.304 4.835 1.00 96.62 127 GLU A O 1
ATOM 1057 N N . SER A 1 128 ? 11.618 5.397 3.567 1.00 95.75 128 SER A N 1
ATOM 1058 C CA . SER A 1 128 ? 12.580 5.903 2.580 1.00 95.75 128 SER A CA 1
ATOM 1059 C C . SER A 1 128 ? 12.103 7.194 1.921 1.00 95.75 128 SER A C 1
ATOM 1061 O O . SER A 1 128 ? 10.894 7.437 1.837 1.00 95.75 128 SER A O 1
ATOM 1063 N N . SER A 1 129 ? 13.052 7.983 1.413 1.00 96.12 129 SER A N 1
ATOM 1064 C CA . SER A 1 129 ? 12.769 8.984 0.383 1.00 96.12 129 SER A CA 1
ATOM 1065 C C . SER A 1 129 ? 12.367 8.284 -0.915 1.00 96.12 129 SER A C 1
ATOM 1067 O O . SER A 1 129 ? 12.803 7.158 -1.182 1.00 96.12 129 SER A O 1
ATOM 1069 N N . LEU A 1 130 ? 11.510 8.951 -1.682 1.00 96.12 130 LEU A N 1
ATOM 1070 C CA . LEU A 1 130 ? 10.859 8.422 -2.874 1.00 96.12 130 LEU A CA 1
ATOM 1071 C C . LEU A 1 130 ? 10.925 9.456 -4.000 1.00 96.12 130 LEU A C 1
ATOM 1073 O O . LEU A 1 130 ? 10.475 10.581 -3.795 1.00 96.12 130 LEU A O 1
ATOM 1077 N N . GLY A 1 131 ? 11.389 9.067 -5.178 1.00 97.06 131 GLY A N 1
ATOM 1078 C CA . GLY A 1 131 ? 11.013 9.704 -6.433 1.00 97.06 131 GLY A CA 1
ATOM 1079 C C . GLY A 1 131 ? 9.716 9.094 -6.938 1.00 97.06 131 GLY A C 1
ATOM 1080 O O . GLY A 1 131 ? 9.595 7.873 -6.980 1.00 97.06 131 GLY A O 1
ATOM 1081 N N . ILE A 1 132 ? 8.725 9.913 -7.283 1.00 98.12 132 ILE A N 1
ATOM 1082 C CA . ILE A 1 132 ? 7.432 9.424 -7.775 1.00 98.12 132 ILE A CA 1
ATOM 1083 C C . ILE A 1 132 ? 6.914 10.261 -8.941 1.00 98.12 132 ILE A C 1
ATOM 1085 O O . ILE A 1 132 ? 6.938 11.490 -8.898 1.00 98.12 132 ILE A O 1
ATOM 1089 N N . GLU A 1 133 ? 6.372 9.587 -9.949 1.00 98.00 133 GLU A N 1
ATOM 1090 C CA . GLU A 1 133 ? 5.649 10.188 -11.073 1.00 98.00 133 GLU A CA 1
ATOM 1091 C C . GLU A 1 133 ? 4.490 9.288 -11.522 1.00 98.00 133 GLU A C 1
ATOM 1093 O O . GLU A 1 133 ? 4.321 8.158 -11.052 1.00 98.00 133 GLU A O 1
ATOM 1098 N N . PHE A 1 134 ? 3.641 9.791 -12.414 1.00 98.25 134 PHE A N 1
ATOM 1099 C CA . PHE A 1 134 ? 2.645 8.965 -13.083 1.00 98.25 134 PHE A CA 1
ATOM 1100 C C . PHE A 1 134 ? 3.285 8.135 -14.192 1.00 98.25 134 PHE A C 1
ATOM 1102 O O . PHE A 1 134 ? 4.104 8.631 -14.956 1.00 98.25 134 PHE A O 1
ATOM 1109 N N . ARG A 1 135 ? 2.831 6.889 -14.337 1.00 96.56 135 ARG A N 1
ATOM 1110 C CA . ARG A 1 135 ? 3.344 5.960 -15.346 1.00 96.56 135 ARG A CA 1
ATOM 1111 C C . ARG A 1 135 ? 2.284 5.519 -16.346 1.00 96.56 135 ARG A C 1
ATOM 1113 O O . ARG A 1 135 ? 1.130 5.233 -16.005 1.00 96.56 135 ARG A O 1
ATOM 1120 N N . GLY A 1 136 ? 2.756 5.340 -17.574 1.00 94.38 136 GLY A N 1
ATOM 1121 C CA . GLY A 1 136 ? 2.064 4.674 -18.668 1.00 94.38 136 GLY A CA 1
ATOM 1122 C C . GLY A 1 136 ? 1.548 5.654 -19.711 1.00 94.38 136 GLY A C 1
ATOM 1123 O O . GLY A 1 136 ? 1.951 6.810 -19.744 1.00 94.38 136 GLY A O 1
ATOM 1124 N N . ASN A 1 137 ? 0.683 5.166 -20.596 1.00 94.44 137 ASN A N 1
ATOM 1125 C CA . ASN A 1 137 ? 0.116 5.961 -21.683 1.00 94.44 137 ASN A CA 1
ATOM 1126 C C . ASN A 1 137 ? -1.407 6.038 -21.528 1.00 94.44 137 ASN A C 1
ATOM 1128 O O . ASN A 1 137 ? -1.923 6.969 -20.916 1.00 94.44 137 ASN A O 1
ATOM 1132 N N . LEU A 1 138 ? -2.129 4.989 -21.936 1.00 93.56 138 LEU A N 1
ATOM 1133 C CA . LEU A 1 138 ? -3.578 4.909 -21.736 1.00 93.56 138 LEU A CA 1
ATOM 1134 C C . LEU A 1 138 ? -3.968 4.952 -20.249 1.00 93.56 138 LEU A C 1
ATOM 1136 O O . LEU A 1 138 ? -4.960 5.574 -19.892 1.00 93.56 138 LEU A O 1
ATOM 1140 N N . SER A 1 139 ? -3.162 4.358 -19.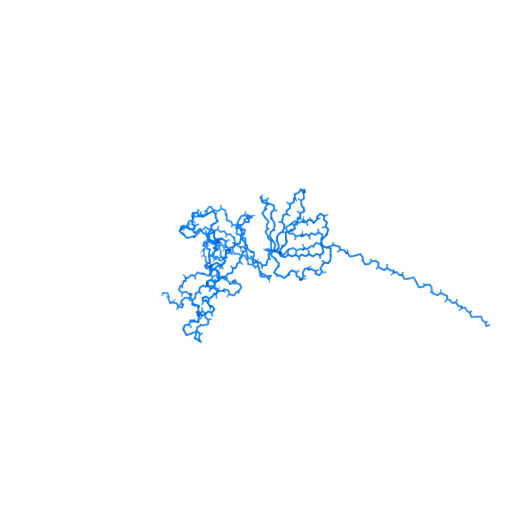364 1.00 93.75 139 SER A N 1
ATOM 1141 C CA . SER A 1 139 ? -3.396 4.387 -17.913 1.00 93.75 139 SER A CA 1
ATOM 1142 C C . SER A 1 139 ? -3.414 5.798 -17.320 1.00 93.75 139 SER A C 1
ATOM 1144 O O . SER A 1 139 ? -4.024 6.013 -16.270 1.00 93.75 139 SER A O 1
ATOM 1146 N N . LEU A 1 140 ? -2.804 6.780 -17.992 1.00 95.81 140 LEU A N 1
ATOM 1147 C CA . LEU A 1 140 ? -2.842 8.177 -17.570 1.00 95.81 140 LEU A CA 1
ATOM 1148 C C . LEU A 1 140 ? -4.232 8.798 -17.715 1.00 95.81 140 LEU A C 1
ATOM 1150 O O . LEU A 1 140 ? -4.487 9.809 -17.064 1.00 95.81 140 LEU A O 1
ATOM 1154 N N . THR A 1 141 ? -5.152 8.222 -18.493 1.00 96.44 141 THR A N 1
ATOM 1155 C CA . THR A 1 141 ? -6.542 8.712 -18.570 1.00 96.44 141 THR A CA 1
ATOM 1156 C C . THR A 1 141 ? -7.406 8.165 -17.428 1.00 96.44 141 THR A C 1
ATOM 1158 O O . THR A 1 141 ? -8.432 8.754 -17.092 1.00 96.44 141 THR A O 1
ATOM 1161 N N . TYR A 1 142 ? -6.980 7.088 -16.757 1.00 96.50 142 TYR A N 1
ATOM 1162 C CA . TYR A 1 142 ? -7.777 6.428 -15.723 1.00 96.50 142 TYR A CA 1
ATOM 1163 C C . TYR A 1 142 ? -7.861 7.238 -14.420 1.00 96.50 142 TYR A C 1
ATOM 1165 O O . TYR A 1 142 ? -6.875 7.861 -14.018 1.00 96.50 142 TYR A O 1
ATOM 1173 N N . PRO A 1 143 ? -9.000 7.210 -13.697 1.00 95.75 143 PRO A N 1
ATOM 1174 C CA . PRO A 1 143 ? -9.140 7.871 -12.396 1.00 95.75 143 PRO A CA 1
ATOM 1175 C C . PRO A 1 143 ? -8.140 7.370 -11.349 1.00 95.75 143 PRO A C 1
ATOM 1177 O O . PRO A 1 143 ? -7.654 8.142 -10.524 1.00 95.75 143 PRO A O 1
ATOM 1180 N N . LYS A 1 144 ? -7.816 6.073 -11.388 1.00 96.94 144 LYS A N 1
ATOM 1181 C CA . LYS A 1 144 ? -6.823 5.453 -10.513 1.00 96.94 144 LYS A CA 1
ATOM 1182 C C . LYS A 1 144 ? -5.497 5.335 -11.256 1.00 96.94 144 LYS A C 1
ATOM 1184 O O . LYS A 1 144 ? -5.377 4.538 -12.182 1.00 96.94 144 LYS A O 1
ATOM 1189 N N . LYS A 1 145 ? -4.527 6.147 -10.842 1.00 97.38 145 LYS A N 1
ATOM 1190 C CA . LYS A 1 145 ? -3.222 6.265 -11.499 1.00 97.38 145 LYS A CA 1
ATOM 1191 C C . LYS A 1 145 ? -2.284 5.133 -11.101 1.00 97.38 145 LYS A C 1
ATOM 1193 O O . LYS A 1 145 ? -2.327 4.676 -9.958 1.00 97.38 145 LYS A O 1
ATOM 1198 N N . THR A 1 146 ? -1.435 4.756 -12.049 1.00 97.81 146 THR A N 1
ATOM 1199 C CA . THR A 1 146 ? -0.252 3.911 -11.860 1.00 97.81 146 THR A CA 1
ATOM 1200 C C . THR A 1 146 ? 0.953 4.819 -11.634 1.00 97.81 146 THR A C 1
ATOM 1202 O O . THR A 1 146 ? 1.036 5.889 -12.245 1.00 97.81 146 THR A O 1
ATOM 1205 N N . PHE A 1 147 ? 1.849 4.421 -10.736 1.00 98.31 147 PHE A N 1
ATOM 1206 C CA . PHE A 1 147 ? 3.015 5.217 -10.358 1.00 98.31 147 PHE A CA 1
ATOM 1207 C C . PHE A 1 147 ? 4.307 4.503 -10.741 1.00 98.31 147 PHE A C 1
ATOM 1209 O O . PHE A 1 147 ? 4.425 3.297 -10.511 1.00 98.31 147 PHE A O 1
ATOM 1216 N N . ASP A 1 148 ? 5.250 5.265 -11.287 1.00 97.94 148 ASP A N 1
ATOM 1217 C CA . ASP A 1 148 ? 6.663 4.887 -11.324 1.00 97.94 148 ASP A CA 1
ATOM 1218 C C . ASP A 1 148 ? 7.293 5.407 -10.038 1.00 97.94 148 ASP A C 1
ATOM 1220 O O . ASP A 1 148 ? 7.088 6.579 -9.692 1.00 97.94 148 ASP A O 1
ATOM 1224 N N . ILE A 1 149 ? 7.999 4.548 -9.310 1.00 97.62 149 ILE A N 1
ATOM 1225 C CA . ILE A 1 149 ? 8.647 4.932 -8.063 1.00 97.62 149 ILE A CA 1
ATOM 1226 C C . ILE A 1 149 ? 10.105 4.491 -8.032 1.00 97.62 149 ILE A C 1
ATOM 1228 O O . ILE A 1 149 ? 10.434 3.387 -8.445 1.00 97.62 149 ILE A O 1
ATOM 1232 N N . GLU A 1 150 ? 10.947 5.349 -7.476 1.00 96.69 150 GLU A N 1
ATOM 1233 C CA . GLU A 1 150 ? 12.372 5.100 -7.284 1.00 96.69 150 GLU A CA 1
ATOM 1234 C C . GLU A 1 150 ? 12.748 5.438 -5.839 1.00 96.69 150 GLU A C 1
ATOM 1236 O O . GLU A 1 150 ? 12.306 6.451 -5.286 1.00 96.69 150 GLU A O 1
ATOM 1241 N N . PHE A 1 151 ? 13.539 4.593 -5.189 1.00 96.69 151 PHE A N 1
ATOM 1242 C CA . PHE A 1 151 ? 13.955 4.822 -3.809 1.00 96.69 151 PHE A CA 1
ATOM 1243 C C . PHE A 1 151 ? 15.287 5.550 -3.732 1.00 96.69 151 PHE A C 1
ATOM 1245 O O . PHE A 1 151 ? 16.280 5.134 -4.321 1.00 96.69 151 PHE A O 1
ATOM 1252 N N . TRP A 1 152 ? 15.331 6.598 -2.910 1.00 94.25 152 TRP A N 1
ATOM 1253 C CA . TRP A 1 152 ? 16.533 7.404 -2.707 1.00 94.25 152 TRP A CA 1
ATOM 1254 C C . TRP A 1 152 ? 17.030 7.311 -1.257 1.00 94.25 152 TRP A C 1
ATOM 1256 O O . TRP A 1 152 ? 16.243 7.205 -0.310 1.00 94.25 152 TRP A O 1
ATOM 1266 N N . ARG A 1 153 ? 18.355 7.342 -1.069 1.00 87.19 153 ARG A N 1
ATOM 1267 C CA . ARG A 1 153 ? 19.039 7.344 0.239 1.00 87.19 153 ARG A CA 1
ATOM 1268 C C . ARG A 1 153 ? 18.840 8.654 0.982 1.00 87.19 153 ARG A C 1
ATOM 1270 O O . ARG A 1 153 ? 18.730 8.652 2.204 1.00 87.19 153 ARG A O 1
ATOM 1277 N N . ASP A 1 154 ? 18.818 9.753 0.242 1.00 79.75 154 ASP A N 1
ATOM 1278 C CA . ASP A 1 154 ? 18.618 11.096 0.759 1.00 79.75 154 ASP A CA 1
ATOM 1279 C C . ASP A 1 154 ? 17.747 11.911 -0.207 1.00 79.75 154 ASP A C 1
ATOM 1281 O O . ASP A 1 154 ? 17.456 11.487 -1.324 1.00 79.75 154 ASP A O 1
ATOM 1285 N N . SER A 1 155 ? 17.261 13.053 0.271 1.00 73.75 155 SER A N 1
ATOM 1286 C CA . SER A 1 155 ? 16.378 13.956 -0.471 1.00 73.75 155 SER A CA 1
ATOM 1287 C C . SER A 1 155 ? 17.118 15.006 -1.308 1.00 73.75 155 SER A C 1
ATOM 1289 O O . SER A 1 155 ? 16.467 15.908 -1.827 1.00 73.75 155 SER A O 1
ATOM 1291 N N . ILE A 1 156 ? 18.455 14.971 -1.352 1.00 71.62 156 ILE A N 1
ATOM 1292 C CA . ILE A 1 156 ? 19.286 16.073 -1.870 1.00 71.62 156 ILE A CA 1
ATOM 1293 C C . ILE A 1 156 ? 19.997 15.656 -3.157 1.00 71.62 156 ILE A C 1
ATOM 1295 O O . ILE A 1 156 ? 20.004 16.398 -4.133 1.00 71.62 156 ILE A O 1
ATOM 1299 N N . TRP A 1 157 ? 20.599 14.471 -3.153 1.00 61.88 157 TRP A N 1
ATOM 1300 C CA . TRP A 1 157 ? 21.481 13.979 -4.207 1.00 61.88 157 TRP A CA 1
ATOM 1301 C C . TRP A 1 157 ? 20.851 12.866 -5.043 1.00 61.88 157 TRP A C 1
ATOM 1303 O O . TRP A 1 157 ? 21.547 12.295 -5.879 1.00 61.88 157 TRP A O 1
ATOM 1313 N N . ASN A 1 158 ? 19.579 12.522 -4.788 1.00 72.81 158 ASN A N 1
ATOM 1314 C CA . ASN A 1 158 ? 18.828 11.447 -5.451 1.00 72.81 158 ASN A CA 1
ATOM 1315 C C . ASN A 1 158 ? 19.644 10.151 -5.596 1.00 72.81 158 ASN A C 1
ATOM 1317 O O . ASN A 1 158 ? 19.552 9.439 -6.590 1.00 72.81 158 ASN A O 1
ATOM 1321 N N . LYS A 1 159 ? 20.500 9.850 -4.611 1.00 83.00 159 LYS A N 1
ATOM 1322 C CA . LYS A 1 159 ? 21.317 8.636 -4.650 1.00 83.00 159 LYS A CA 1
ATOM 1323 C C . LYS A 1 159 ? 20.407 7.443 -4.459 1.00 83.00 159 LYS A C 1
ATOM 1325 O O . LYS A 1 159 ? 19.757 7.360 -3.417 1.00 83.00 159 LYS A O 1
ATOM 1330 N N . SER A 1 160 ? 20.401 6.517 -5.406 1.00 90.19 160 SER A N 1
ATOM 1331 C CA . SER A 1 160 ? 19.503 5.376 -5.339 1.00 90.19 160 SER A CA 1
ATOM 1332 C C . SER A 1 160 ? 19.746 4.476 -4.124 1.00 90.19 160 SER A C 1
ATOM 1334 O O . SER A 1 160 ? 20.846 4.380 -3.545 1.00 90.19 160 SER A O 1
ATOM 1336 N N . ARG A 1 161 ? 18.659 3.853 -3.680 1.00 93.31 161 ARG A N 1
ATOM 1337 C CA . ARG A 1 161 ? 18.604 2.937 -2.550 1.00 93.31 161 ARG A CA 1
ATOM 1338 C C . ARG A 1 161 ? 17.826 1.699 -2.956 1.00 93.31 161 ARG A C 1
ATOM 1340 O O . ARG A 1 161 ? 16.603 1.723 -2.964 1.00 93.31 161 ARG A O 1
ATOM 1347 N N . ASP A 1 162 ? 18.534 0.597 -3.123 1.00 94.38 162 ASP A N 1
ATOM 1348 C CA . ASP A 1 162 ? 17.872 -0.674 -3.373 1.00 94.38 162 ASP A CA 1
ATOM 1349 C C . ASP A 1 162 ? 17.081 -1.140 -2.140 1.00 94.38 162 ASP A C 1
ATOM 1351 O O . ASP A 1 162 ? 17.536 -1.044 -0.988 1.00 94.38 162 ASP A O 1
ATOM 1355 N N . ILE A 1 163 ? 15.873 -1.637 -2.385 1.00 94.88 163 ILE A N 1
ATOM 1356 C CA . ILE A 1 163 ? 14.980 -2.205 -1.383 1.00 94.88 163 ILE A CA 1
ATOM 1357 C C . ILE A 1 163 ? 14.464 -3.543 -1.902 1.00 94.88 163 ILE A C 1
ATOM 1359 O O . ILE A 1 163 ? 14.076 -3.676 -3.053 1.00 94.88 163 ILE A O 1
ATOM 1363 N N . THR A 1 164 ? 14.413 -4.542 -1.025 1.00 95.06 164 THR A N 1
ATOM 1364 C CA . THR A 1 164 ? 13.811 -5.847 -1.317 1.00 95.06 164 THR A CA 1
ATOM 1365 C C . THR A 1 164 ? 12.435 -5.951 -0.659 1.00 95.06 164 THR A C 1
ATOM 1367 O O . THR A 1 164 ? 12.300 -5.748 0.555 1.00 95.06 164 THR A O 1
ATOM 1370 N N . PHE A 1 165 ? 11.409 -6.313 -1.433 1.00 95.62 165 PHE A N 1
ATOM 1371 C CA . PHE A 1 165 ? 10.053 -6.554 -0.928 1.00 95.62 165 PHE A CA 1
ATOM 1372 C C . PHE A 1 165 ? 9.686 -8.036 -1.011 1.00 95.62 165 PHE A C 1
ATOM 1374 O O . PHE A 1 165 ? 9.529 -8.587 -2.091 1.00 95.62 165 PHE A O 1
ATOM 1381 N N . GLU A 1 166 ? 9.483 -8.675 0.144 1.00 92.56 166 GLU A N 1
ATOM 1382 C CA . GLU A 1 166 ? 9.183 -10.114 0.230 1.00 92.56 166 GLU A CA 1
ATOM 1383 C C . GLU A 1 166 ? 10.194 -10.974 -0.552 1.00 92.56 166 GLU A C 1
ATOM 1385 O O . GLU A 1 166 ? 11.344 -11.061 -0.136 1.00 92.56 166 GLU A O 1
ATOM 1390 N N . ASN A 1 167 ? 9.759 -11.622 -1.634 1.00 88.81 167 ASN A N 1
ATOM 1391 C CA . ASN A 1 167 ? 10.554 -12.486 -2.509 1.00 88.81 167 ASN A CA 1
ATOM 1392 C C . ASN A 1 167 ? 10.883 -11.826 -3.864 1.00 88.81 167 ASN A C 1
ATOM 1394 O O . ASN A 1 167 ? 11.367 -12.498 -4.778 1.00 88.81 167 ASN A O 1
ATOM 1398 N N . LEU A 1 168 ? 10.558 -10.541 -4.020 1.00 92.00 168 LEU A N 1
ATOM 1399 C CA . LEU A 1 168 ? 10.929 -9.762 -5.196 1.00 92.00 168 LEU A CA 1
ATOM 1400 C C . LEU A 1 168 ? 12.432 -9.449 -5.151 1.00 92.00 168 LEU A C 1
ATOM 1402 O O . LEU A 1 168 ? 13.065 -9.554 -4.100 1.00 92.00 168 LEU A O 1
ATOM 1406 N N . ARG A 1 169 ? 13.015 -9.105 -6.298 1.00 89.25 169 ARG A N 1
ATOM 1407 C CA . ARG A 1 169 ? 14.442 -8.789 -6.435 1.00 89.25 169 ARG A CA 1
ATOM 1408 C C . ARG A 1 169 ? 14.832 -7.555 -5.611 1.00 89.25 169 ARG A C 1
ATOM 1410 O O . ARG A 1 169 ? 13.981 -6.761 -5.223 1.00 89.25 169 ARG A O 1
ATOM 1417 N N . ASN A 1 170 ? 16.124 -7.389 -5.344 1.00 91.69 170 ASN A N 1
ATOM 1418 C CA . ASN A 1 170 ? 16.625 -6.160 -4.737 1.00 91.69 170 ASN A CA 1
ATOM 1419 C C . ASN A 1 170 ? 16.754 -5.075 -5.810 1.00 91.69 170 ASN A C 1
ATOM 1421 O O . ASN A 1 170 ? 17.473 -5.291 -6.785 1.00 91.69 170 ASN A O 1
ATOM 1425 N N . ASP A 1 171 ? 16.058 -3.950 -5.644 1.00 93.19 171 ASP A N 1
ATOM 1426 C CA . ASP A 1 171 ? 16.034 -2.899 -6.662 1.00 93.19 171 ASP A CA 1
ATOM 1427 C C . ASP A 1 171 ? 15.653 -1.528 -6.108 1.00 93.19 171 ASP A C 1
ATOM 1429 O O . ASP A 1 171 ? 14.988 -1.422 -5.071 1.00 93.19 171 ASP A O 1
ATOM 1433 N N . ASP A 1 172 ? 16.051 -0.479 -6.812 1.00 94.62 172 ASP A N 1
ATOM 1434 C CA . ASP A 1 172 ? 15.687 0.908 -6.543 1.00 94.62 172 ASP A CA 1
ATOM 1435 C C . ASP A 1 172 ? 14.401 1.332 -7.266 1.00 94.62 172 ASP A C 1
ATOM 1437 O O . ASP A 1 172 ? 13.625 2.099 -6.689 1.00 94.62 172 ASP A O 1
ATOM 1441 N N . ASP A 1 173 ? 14.130 0.768 -8.447 1.00 95.00 173 ASP A N 1
ATOM 1442 C CA . ASP A 1 173 ? 12.993 1.107 -9.310 1.00 95.00 173 ASP A CA 1
ATOM 1443 C C . ASP A 1 173 ? 11.833 0.105 -9.228 1.00 95.00 173 ASP A C 1
ATOM 1445 O O . ASP A 1 173 ? 11.987 -1.100 -9.442 1.00 95.00 173 ASP A O 1
ATOM 1449 N N . TRP A 1 174 ? 10.623 0.614 -8.996 1.00 97.38 174 TRP A N 1
ATOM 1450 C CA . TRP A 1 174 ? 9.417 -0.197 -8.845 1.00 97.38 174 TRP A CA 1
ATOM 1451 C C . TRP A 1 174 ? 8.195 0.459 -9.478 1.00 97.38 174 TRP A C 1
ATOM 1453 O O . TRP A 1 174 ? 8.093 1.679 -9.605 1.00 97.38 174 TRP A O 1
ATOM 1463 N N . ILE A 1 175 ? 7.197 -0.362 -9.803 1.00 97.81 175 ILE A N 1
ATOM 1464 C CA . ILE A 1 175 ? 5.916 0.112 -10.330 1.00 97.81 175 ILE A CA 1
ATOM 1465 C C . ILE A 1 175 ? 4.812 -0.207 -9.325 1.00 97.81 175 ILE A C 1
ATOM 1467 O O . ILE A 1 175 ? 4.641 -1.357 -8.915 1.00 97.81 175 ILE A O 1
ATOM 1471 N N . LEU A 1 176 ? 4.017 0.804 -8.969 1.00 98.31 176 LEU A N 1
ATOM 1472 C CA . LEU A 1 176 ? 2.739 0.621 -8.281 1.00 98.31 176 LEU A CA 1
ATOM 1473 C C . LEU A 1 176 ? 1.614 0.699 -9.308 1.00 98.31 176 LEU A C 1
ATOM 1475 O O . LEU A 1 176 ? 1.109 1.785 -9.611 1.00 98.31 176 LEU A O 1
ATOM 1479 N N . ASP A 1 177 ? 1.192 -0.455 -9.818 1.00 97.62 177 ASP A N 1
ATOM 1480 C CA . ASP A 1 177 ? 0.139 -0.529 -10.824 1.00 97.62 177 ASP A CA 1
ATOM 1481 C C . ASP A 1 177 ? -1.263 -0.464 -10.204 1.00 97.62 177 ASP A C 1
ATOM 1483 O O . ASP A 1 177 ? -1.641 -1.245 -9.323 1.00 97.62 177 ASP A O 1
ATOM 1487 N N . GLY A 1 178 ? -2.041 0.518 -10.667 1.00 97.00 178 GLY A N 1
ATOM 1488 C CA . GLY A 1 178 ? -3.408 0.757 -10.235 1.00 97.00 178 GLY A CA 1
ATOM 1489 C C . GLY A 1 178 ? -4.398 -0.298 -10.726 1.00 97.00 178 GLY A C 1
ATOM 1490 O O . GLY A 1 178 ? -5.486 -0.384 -10.144 1.00 97.00 178 GLY A O 1
ATOM 1491 N N . MET A 1 179 ? -4.051 -1.095 -11.747 1.00 96.19 179 MET A N 1
ATOM 1492 C CA . MET A 1 179 ? -4.891 -2.170 -12.304 1.00 96.19 179 MET A CA 1
ATOM 1493 C C . MET A 1 179 ? -6.330 -1.720 -12.625 1.00 96.19 179 MET A C 1
ATOM 1495 O O . MET A 1 179 ? -7.293 -2.462 -12.423 1.00 96.19 179 MET A O 1
ATOM 1499 N N . TYR A 1 180 ? -6.520 -0.467 -13.051 1.00 95.94 180 TYR A N 1
ATOM 1500 C CA . TYR A 1 180 ? -7.864 0.103 -13.217 1.00 95.94 180 TYR A CA 1
ATOM 1501 C C . TYR A 1 180 ? -8.664 -0.594 -14.327 1.00 95.94 180 TYR A C 1
ATOM 1503 O O . TYR A 1 180 ? -9.859 -0.830 -14.181 1.00 95.94 180 TYR A O 1
ATOM 1511 N N . ASN A 1 181 ? -7.988 -0.979 -15.409 1.00 94.69 181 ASN A N 1
ATOM 1512 C CA . ASN A 1 181 ? -8.541 -1.749 -16.524 1.00 94.69 181 ASN A CA 1
ATOM 1513 C C . ASN A 1 181 ? -8.582 -3.267 -16.255 1.00 94.69 181 ASN A C 1
ATOM 1515 O O . ASN A 1 181 ? -8.777 -4.060 -17.179 1.00 94.69 181 ASN A O 1
ATOM 1519 N N . GLU A 1 182 ? -8.388 -3.694 -15.006 1.00 95.00 182 GLU A N 1
ATOM 1520 C CA . GLU A 1 182 ? -8.539 -5.083 -14.583 1.00 95.00 182 GLU A CA 1
ATOM 1521 C C . GLU A 1 182 ? -9.703 -5.178 -13.586 1.00 95.00 182 GLU A C 1
ATOM 1523 O O . GLU A 1 182 ? -9.480 -5.090 -12.378 1.00 95.00 182 GLU A O 1
ATOM 1528 N N . PRO A 1 183 ? -10.956 -5.383 -14.040 1.00 92.38 183 PRO A N 1
ATOM 1529 C CA . PRO A 1 183 ? -12.115 -5.392 -13.142 1.00 92.38 183 PRO A CA 1
ATOM 1530 C C . PRO A 1 183 ? -11.968 -6.371 -11.970 1.00 92.38 183 PRO A C 1
ATOM 1532 O O . PRO A 1 183 ? -12.304 -6.044 -10.833 1.00 92.38 183 PRO A O 1
ATOM 1535 N N . LEU A 1 184 ? -11.394 -7.548 -12.241 1.00 94.44 184 LEU A N 1
ATOM 1536 C CA . LEU A 1 184 ? -11.109 -8.572 -11.235 1.00 94.44 184 LEU A CA 1
ATOM 1537 C C . LEU A 1 184 ? -9.739 -8.410 -10.561 1.00 94.44 184 LEU A C 1
ATOM 1539 O O . LEU A 1 184 ? -9.489 -9.063 -9.556 1.00 94.44 184 LEU A O 1
ATOM 1543 N N . ARG A 1 185 ? -8.858 -7.546 -11.085 1.00 94.75 185 ARG A N 1
ATOM 1544 C CA . ARG A 1 185 ? -7.496 -7.290 -10.575 1.00 94.75 185 ARG A CA 1
ATOM 1545 C C . ARG A 1 185 ? -6.579 -8.515 -10.542 1.00 94.75 185 ARG A C 1
ATOM 1547 O O . ARG A 1 185 ? -5.636 -8.534 -9.763 1.00 94.75 185 ARG A O 1
ATOM 1554 N N . ILE A 1 186 ? -6.852 -9.542 -11.349 1.00 95.88 186 ILE A N 1
ATOM 1555 C CA . ILE A 1 186 ? -6.111 -10.818 -11.340 1.00 95.88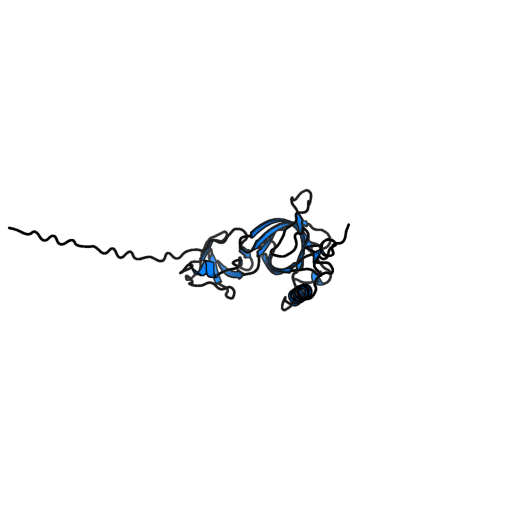 186 ILE A CA 1
ATOM 1556 C C . ILE A 1 186 ? -5.300 -11.087 -12.607 1.00 95.88 186 ILE A C 1
ATOM 1558 O O . ILE A 1 186 ? -4.441 -11.962 -12.581 1.00 95.88 186 ILE A O 1
ATOM 1562 N N . ARG A 1 187 ? -5.563 -10.395 -13.723 1.00 95.62 187 ARG A N 1
ATOM 1563 C CA . ARG A 1 187 ? -5.056 -10.810 -15.041 1.00 95.62 187 ARG A CA 1
ATOM 1564 C C . ARG A 1 187 ? -3.538 -10.686 -15.100 1.00 95.62 187 ARG A C 1
ATOM 1566 O O . ARG A 1 187 ? -2.871 -11.680 -15.378 1.00 95.62 187 ARG A O 1
ATOM 1573 N N . SER A 1 188 ? -2.999 -9.508 -14.791 1.00 93.38 188 SER A N 1
ATOM 1574 C CA . SER A 1 188 ? -1.544 -9.302 -14.805 1.00 93.38 188 SER A CA 1
ATOM 1575 C C . SER A 1 188 ? -0.835 -10.118 -13.726 1.00 93.38 188 SER A C 1
ATOM 1577 O O . SER A 1 188 ? 0.244 -10.653 -13.970 1.00 93.38 188 SER A O 1
ATOM 1579 N N . TYR A 1 189 ? -1.461 -10.286 -12.558 1.00 95.62 189 TYR A N 1
ATOM 1580 C CA . TYR A 1 189 ? -0.913 -11.111 -11.481 1.00 95.62 189 TYR A CA 1
ATOM 1581 C C . TYR A 1 189 ? -0.771 -12.575 -11.895 1.00 95.62 189 TYR A C 1
ATOM 1583 O O . TYR A 1 189 ? 0.326 -13.126 -11.849 1.00 95.62 189 TYR A O 1
ATOM 1591 N N . VAL A 1 190 ? -1.862 -13.200 -12.343 1.00 96.00 190 VAL A N 1
ATOM 1592 C CA . VAL A 1 190 ? -1.864 -14.615 -12.731 1.00 96.00 190 VAL A CA 1
ATOM 1593 C C . VAL A 1 190 ? -0.953 -14.847 -13.930 1.00 96.00 190 VAL A C 1
ATOM 1595 O O . VAL A 1 190 ? -0.204 -15.816 -13.917 1.00 96.00 190 VAL A O 1
ATOM 1598 N N . ALA A 1 191 ? -0.957 -13.958 -14.928 1.00 95.25 191 ALA A N 1
ATOM 1599 C CA . ALA A 1 191 ? -0.110 -14.104 -16.110 1.00 95.25 191 ALA A CA 1
ATOM 1600 C C . ALA A 1 191 ? 1.386 -14.124 -15.756 1.00 95.25 191 ALA A C 1
ATOM 1602 O O . ALA A 1 191 ? 2.088 -15.052 -16.149 1.00 95.25 191 ALA A O 1
ATOM 1603 N N . ASN A 1 192 ? 1.867 -13.154 -14.968 1.00 94.06 192 ASN A N 1
ATOM 1604 C CA . ASN A 1 192 ? 3.282 -13.097 -14.583 1.00 94.06 192 ASN A CA 1
ATOM 1605 C C . ASN A 1 192 ? 3.675 -14.244 -13.640 1.00 94.06 192 ASN A C 1
ATOM 1607 O O . ASN A 1 192 ? 4.725 -14.864 -13.825 1.00 94.06 192 ASN A O 1
ATOM 1611 N N . LYS A 1 193 ? 2.817 -14.591 -12.668 1.00 93.19 193 LYS A N 1
ATOM 1612 C CA . LYS A 1 193 ? 3.054 -15.741 -11.778 1.00 93.19 193 LYS A CA 1
ATOM 1613 C C . LYS A 1 193 ? 3.082 -17.064 -12.544 1.00 93.19 193 LYS A C 1
ATOM 1615 O O . LYS A 1 193 ? 3.929 -17.905 -12.267 1.00 93.19 193 LYS A O 1
ATOM 1620 N N . LEU A 1 194 ? 2.189 -17.251 -13.516 1.00 93.62 194 LEU A N 1
ATOM 1621 C CA . LEU A 1 194 ? 2.172 -18.450 -14.350 1.00 93.62 194 LEU A CA 1
ATOM 1622 C C . LEU A 1 194 ? 3.416 -18.512 -15.239 1.00 93.62 194 LEU A C 1
ATOM 1624 O O . LEU A 1 194 ? 4.067 -19.550 -15.287 1.00 93.62 194 LEU A O 1
ATOM 1628 N N . TRP A 1 195 ? 3.773 -17.405 -15.895 1.00 91.69 195 TRP A N 1
ATOM 1629 C CA . TRP A 1 195 ? 4.949 -17.330 -16.763 1.00 91.69 195 TRP A CA 1
ATOM 1630 C C . TRP A 1 195 ? 6.240 -17.689 -16.020 1.00 91.69 195 TRP A C 1
ATOM 1632 O O . TRP A 1 195 ? 7.001 -18.543 -16.472 1.00 91.69 195 TRP A O 1
ATOM 1642 N N . THR A 1 196 ? 6.451 -17.094 -14.845 1.00 86.19 196 THR A N 1
ATOM 1643 C CA . THR A 1 196 ? 7.619 -17.379 -13.995 1.00 86.19 196 THR A CA 1
ATOM 1644 C C . THR A 1 196 ? 7.608 -18.793 -13.410 1.00 86.19 196 THR A C 1
ATOM 1646 O O . THR A 1 196 ? 8.673 -19.343 -13.146 1.00 86.19 196 THR A O 1
ATOM 1649 N N . ALA A 1 197 ? 6.436 -19.416 -13.247 1.00 87.25 197 ALA A N 1
ATOM 1650 C CA . ALA A 1 197 ? 6.328 -20.802 -12.794 1.00 87.25 197 ALA A CA 1
ATOM 1651 C C . ALA A 1 197 ? 6.658 -21.826 -13.894 1.00 87.25 197 ALA A C 1
ATOM 1653 O O . ALA A 1 197 ? 7.243 -22.867 -13.596 1.00 87.25 197 ALA A O 1
ATOM 1654 N N . ILE A 1 198 ? 6.287 -21.555 -15.151 1.00 87.88 198 ILE A N 1
ATOM 1655 C CA . ILE A 1 198 ? 6.505 -22.495 -16.266 1.00 87.88 198 ILE A CA 1
ATOM 1656 C C . ILE A 1 198 ? 7.856 -22.305 -16.957 1.00 87.88 198 ILE A C 1
ATOM 1658 O O . ILE A 1 198 ? 8.381 -23.258 -17.534 1.00 87.88 198 ILE A O 1
ATOM 1662 N N . ARG A 1 199 ? 8.425 -21.092 -16.932 1.00 78.50 199 ARG A N 1
ATOM 1663 C CA . ARG A 1 199 ? 9.669 -20.778 -17.636 1.00 78.50 199 ARG A CA 1
ATOM 1664 C C . ARG A 1 199 ? 10.831 -20.629 -16.662 1.00 78.50 199 ARG A C 1
ATOM 1666 O O . ARG A 1 199 ? 10.914 -19.655 -15.920 1.00 78.50 199 ARG A O 1
ATOM 1673 N N . LYS A 1 200 ? 11.778 -21.563 -16.751 1.00 68.94 200 LYS A N 1
ATOM 1674 C CA . LYS A 1 200 ? 13.121 -21.388 -16.195 1.00 68.94 200 LYS A CA 1
ATOM 1675 C C . LYS A 1 200 ? 14.002 -20.638 -17.210 1.00 68.94 200 LYS A C 1
ATOM 1677 O O . LYS A 1 200 ? 13.914 -20.941 -18.407 1.00 68.94 200 LYS A O 1
ATOM 1682 N N . PRO A 1 201 ? 14.814 -19.660 -16.774 1.00 67.06 201 PRO A N 1
ATOM 1683 C CA . PRO A 1 201 ? 15.829 -19.052 -17.626 1.00 67.06 201 PRO A CA 1
ATOM 1684 C C . PRO A 1 201 ? 16.833 -20.108 -18.090 1.00 67.06 201 PRO A C 1
ATOM 1686 O O . PRO A 1 201 ? 17.076 -21.103 -17.406 1.00 67.06 201 PRO A O 1
ATOM 1689 N N . TYR A 1 202 ? 17.398 -19.899 -19.273 1.00 60.03 202 TYR A N 1
ATOM 1690 C CA . TYR A 1 202 ? 18.456 -20.757 -19.793 1.00 60.03 202 TYR A CA 1
ATOM 1691 C C . TYR A 1 202 ? 19.747 -20.446 -19.024 1.00 60.03 202 TYR A C 1
ATOM 1693 O O . TYR A 1 202 ? 20.125 -19.286 -18.982 1.00 60.03 202 TYR A O 1
ATOM 1701 N N . GLY A 1 203 ? 20.397 -21.436 -18.401 1.00 60.38 203 GLY A N 1
ATOM 1702 C CA . GLY A 1 203 ? 21.617 -21.200 -17.606 1.00 60.38 203 GLY A CA 1
ATOM 1703 C C . GLY A 1 203 ? 21.391 -20.823 -16.134 1.00 60.38 203 GLY A C 1
ATOM 1704 O O . GLY A 1 203 ? 22.302 -20.325 -15.482 1.00 60.38 203 GLY A O 1
ATOM 1705 N N . GLN A 1 204 ? 20.204 -21.095 -15.574 1.00 54.78 204 GLN A N 1
ATOM 1706 C CA . GLN A 1 204 ? 19.869 -20.799 -14.168 1.00 54.78 204 GLN A CA 1
ATOM 1707 C C . GLN A 1 204 ? 20.842 -21.419 -13.138 1.00 54.78 204 GLN A C 1
ATOM 1709 O O . GLN A 1 204 ? 20.914 -20.944 -12.006 1.00 54.78 204 GLN A O 1
ATOM 1714 N N . ASP A 1 205 ? 21.602 -22.446 -13.531 1.00 57.75 205 ASP A N 1
ATOM 1715 C CA . ASP A 1 205 ? 22.627 -23.079 -12.695 1.00 57.75 205 ASP A CA 1
ATOM 1716 C C . ASP A 1 205 ? 23.883 -22.197 -12.502 1.00 57.75 205 ASP A C 1
ATOM 1718 O O . ASP A 1 205 ? 24.645 -22.426 -11.564 1.00 57.75 205 ASP A O 1
ATOM 1722 N N . GLU A 1 206 ? 24.085 -21.167 -13.335 1.00 53.00 206 GLU A N 1
ATOM 1723 C CA . GLU A 1 206 ? 25.277 -20.301 -13.312 1.00 53.00 206 GLU A CA 1
ATOM 1724 C C . GLU A 1 206 ? 25.014 -18.909 -12.708 1.00 53.00 206 GLU A C 1
ATOM 1726 O O . GLU A 1 206 ? 25.908 -18.334 -12.080 1.00 53.00 206 GLU A O 1
ATOM 1731 N N . VAL A 1 207 ? 23.792 -18.367 -12.831 1.00 53.34 207 VAL A N 1
ATOM 1732 C CA . VAL A 1 207 ? 23.446 -17.017 -12.341 1.00 53.34 207 VAL A CA 1
ATOM 1733 C C . VAL A 1 207 ? 22.170 -17.052 -11.480 1.00 53.34 207 VAL A C 1
ATOM 1735 O O . VAL A 1 207 ? 21.063 -17.151 -12.012 1.00 53.34 207 VAL A O 1
ATOM 1738 N N . PRO A 1 208 ? 22.271 -16.904 -10.142 1.00 53.59 208 PRO A N 1
ATOM 1739 C CA . PRO A 1 208 ? 21.160 -17.146 -9.207 1.00 53.59 208 PRO A CA 1
ATOM 1740 C C . PRO A 1 208 ? 19.930 -16.225 -9.323 1.00 53.59 208 PRO A C 1
ATOM 1742 O O . PRO A 1 208 ? 18.968 -16.411 -8.579 1.00 53.59 208 PRO A O 1
ATOM 1745 N N . PHE A 1 209 ? 19.944 -15.213 -10.197 1.00 55.84 209 PHE A N 1
ATOM 1746 C CA . PHE A 1 209 ? 18.928 -14.151 -10.231 1.00 55.84 209 PHE A CA 1
ATOM 1747 C C . PHE A 1 209 ? 18.338 -13.848 -11.608 1.00 55.84 209 PHE A C 1
ATOM 1749 O O . PHE A 1 209 ? 17.517 -12.934 -11.718 1.00 55.84 209 PHE A O 1
ATOM 1756 N N . GLU A 1 210 ? 18.677 -14.616 -12.641 1.00 63.12 210 GLU A N 1
ATOM 1757 C CA . GLU A 1 210 ? 17.978 -14.485 -13.915 1.00 63.12 210 GLU A CA 1
ATOM 1758 C C . GLU A 1 210 ? 16.527 -14.944 -13.731 1.00 63.12 210 GLU A C 1
ATOM 1760 O O . GLU A 1 210 ? 16.250 -16.056 -13.275 1.00 63.12 210 GLU A O 1
ATOM 1765 N N . LYS A 1 211 ? 15.570 -14.068 -14.041 1.00 71.06 211 LYS A N 1
ATOM 1766 C CA . LYS A 1 211 ? 14.150 -14.420 -14.112 1.00 71.06 211 LYS A CA 1
ATOM 1767 C C . LYS A 1 211 ? 13.708 -14.279 -15.556 1.00 71.06 211 LYS A C 1
ATOM 1769 O O . LYS A 1 211 ? 14.056 -13.327 -16.240 1.00 71.06 211 LYS A O 1
ATOM 1774 N N . SER A 1 212 ? 12.867 -15.199 -16.018 1.00 78.38 212 SER A N 1
ATOM 1775 C CA . SER A 1 212 ? 12.297 -15.123 -17.372 1.00 78.38 212 SER A CA 1
ATOM 1776 C C . SER A 1 212 ? 11.202 -14.057 -17.523 1.00 78.38 212 SER A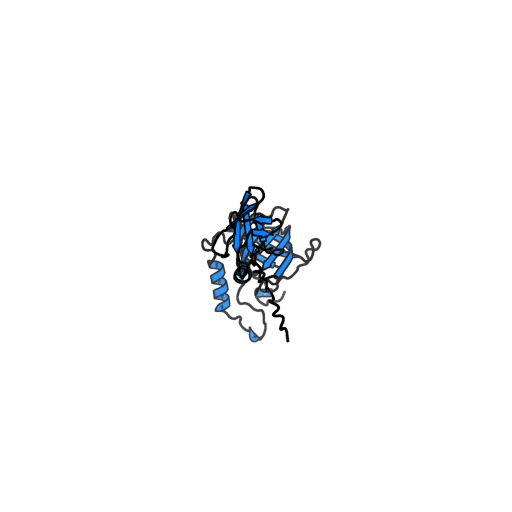 C 1
ATOM 1778 O O . SER A 1 212 ? 10.621 -13.920 -18.597 1.00 78.38 212 SER A O 1
ATOM 1780 N N . GLY A 1 213 ? 10.888 -13.324 -16.456 1.00 86.81 213 GLY A N 1
ATOM 1781 C CA . GLY A 1 213 ? 9.900 -12.255 -16.425 1.00 86.81 213 GLY A CA 1
ATOM 1782 C C . GLY A 1 213 ? 9.871 -11.576 -15.059 1.00 86.81 213 GLY A C 1
ATOM 1783 O O . GLY A 1 213 ? 10.585 -11.979 -14.142 1.00 86.81 213 GLY A O 1
ATOM 1784 N N . ILE A 1 214 ? 9.035 -10.549 -14.939 1.00 91.81 214 ILE A N 1
ATOM 1785 C CA . ILE A 1 214 ? 8.848 -9.797 -13.696 1.00 91.81 214 ILE A CA 1
ATOM 1786 C C . ILE A 1 214 ? 8.012 -10.587 -12.690 1.00 91.81 214 ILE A C 1
ATOM 1788 O O . ILE A 1 214 ? 7.122 -11.357 -13.061 1.00 91.81 214 ILE A O 1
ATOM 1792 N N . ASP A 1 215 ? 8.255 -10.336 -11.410 1.00 93.12 215 ASP A N 1
ATOM 1793 C CA . ASP A 1 215 ? 7.382 -10.756 -10.323 1.00 93.12 215 ASP A CA 1
ATOM 1794 C C . ASP A 1 215 ? 6.673 -9.556 -9.663 1.00 93.12 215 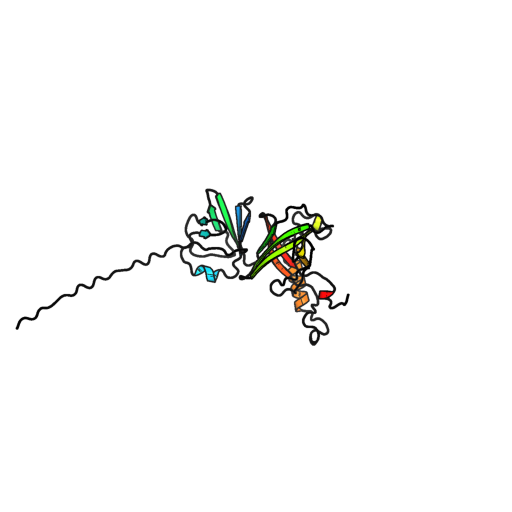ASP A C 1
ATOM 1796 O O . ASP A 1 215 ? 7.072 -8.395 -9.803 1.00 93.12 215 ASP A O 1
ATOM 1800 N N . LEU A 1 216 ? 5.570 -9.833 -8.964 1.00 96.19 216 LEU A N 1
ATOM 1801 C CA . LEU A 1 216 ? 4.754 -8.819 -8.304 1.00 96.19 216 LEU A CA 1
ATOM 1802 C C . LEU A 1 216 ? 3.981 -9.343 -7.086 1.00 96.19 216 LEU A C 1
ATOM 1804 O O . LEU A 1 216 ? 3.693 -10.540 -6.946 1.00 96.19 216 LEU A O 1
ATOM 1808 N N . ILE A 1 217 ? 3.602 -8.415 -6.207 1.00 97.62 217 ILE A N 1
ATOM 1809 C CA . ILE A 1 217 ? 2.766 -8.663 -5.023 1.00 97.62 217 ILE A CA 1
ATOM 1810 C C . ILE A 1 217 ? 1.631 -7.642 -4.930 1.00 97.62 217 ILE A C 1
ATOM 1812 O O . ILE A 1 217 ? 1.771 -6.496 -5.349 1.00 97.62 217 ILE A O 1
ATOM 1816 N N . TYR A 1 218 ? 0.502 -8.034 -4.342 1.00 98.31 218 TYR A N 1
ATOM 1817 C CA . TYR A 1 218 ? -0.577 -7.095 -4.029 1.00 98.31 218 TYR A CA 1
ATOM 1818 C C . TYR A 1 218 ? -0.251 -6.267 -2.788 1.00 98.31 218 TYR A C 1
ATOM 1820 O O . TYR A 1 218 ? 0.250 -6.811 -1.807 1.00 98.31 218 TYR A O 1
ATOM 1828 N N . VAL A 1 219 ? -0.611 -4.984 -2.795 1.00 98.69 219 VAL A N 1
ATOM 1829 C CA . VAL A 1 219 ? -0.424 -4.060 -1.666 1.00 98.69 219 VAL A CA 1
ATOM 1830 C C . VAL A 1 219 ? -1.631 -3.133 -1.500 1.00 98.69 219 VAL A C 1
ATOM 1832 O O . VAL A 1 219 ? -2.290 -2.771 -2.473 1.00 98.69 219 VAL A O 1
ATOM 1835 N N . GLU A 1 220 ? -1.922 -2.714 -0.273 1.00 98.62 220 GLU A N 1
ATOM 1836 C CA . GLU A 1 220 ? -2.855 -1.620 0.014 1.00 98.62 220 GLU A CA 1
ATOM 1837 C C . GLU A 1 220 ? -2.120 -0.284 -0.078 1.00 98.62 220 GLU A C 1
ATOM 1839 O O . GLU A 1 220 ? -1.075 -0.130 0.554 1.00 98.62 220 GLU A O 1
ATOM 1844 N N . VAL A 1 221 ? -2.664 0.705 -0.794 1.00 98.75 221 VAL A N 1
ATOM 1845 C CA . VAL A 1 221 ? -1.993 2.005 -0.971 1.00 98.75 221 VAL A CA 1
ATOM 1846 C C . VAL A 1 221 ? -2.784 3.148 -0.352 1.00 98.75 221 VAL A C 1
ATOM 1848 O O . VAL A 1 221 ? -3.982 3.329 -0.591 1.00 98.75 221 VAL A O 1
ATOM 1851 N N . PHE A 1 222 ? -2.074 3.983 0.399 1.00 98.81 222 PHE A N 1
ATOM 1852 C CA . PHE A 1 222 ? -2.504 5.315 0.798 1.00 98.81 222 PHE A CA 1
ATOM 1853 C C . PHE A 1 222 ? -1.580 6.352 0.167 1.00 98.81 222 PHE A C 1
ATOM 1855 O O . PHE A 1 222 ? -0.363 6.222 0.253 1.00 98.81 222 PHE A O 1
ATOM 1862 N N . LYS A 1 223 ? -2.159 7.401 -0.418 1.00 98.56 223 LYS A N 1
ATOM 1863 C CA . LYS A 1 223 ? -1.430 8.581 -0.901 1.00 98.56 223 LYS A CA 1
ATOM 1864 C C . LYS A 1 223 ? -1.979 9.813 -0.196 1.00 98.56 223 LYS A C 1
ATOM 1866 O O . LYS A 1 223 ? -3.187 10.052 -0.261 1.00 98.56 223 LYS A O 1
ATOM 1871 N N . ASN A 1 224 ? -1.119 10.572 0.474 1.00 98.25 224 ASN A N 1
ATOM 1872 C CA . ASN A 1 224 ? -1.466 11.760 1.259 1.00 98.25 224 ASN A CA 1
ATOM 1873 C C . ASN A 1 224 ? -2.622 11.471 2.229 1.00 98.25 224 ASN A C 1
ATOM 1875 O O . ASN A 1 224 ? -3.672 12.119 2.194 1.00 98.25 224 ASN A O 1
ATOM 1879 N N . GLN A 1 225 ? -2.468 10.408 3.026 1.00 97.81 225 GLN A N 1
ATOM 1880 C CA . GLN A 1 225 ? -3.481 9.875 3.953 1.00 97.81 225 GLN A CA 1
ATOM 1881 C C . GLN A 1 225 ? -4.834 9.461 3.330 1.00 97.81 225 GLN A C 1
ATOM 1883 O O . GLN A 1 225 ? -5.750 9.114 4.073 1.00 97.81 225 GLN A O 1
ATOM 1888 N N . LYS A 1 226 ? -4.986 9.440 2.000 1.00 98.38 226 LYS A N 1
ATOM 1889 C CA . LYS A 1 226 ? -6.210 8.982 1.322 1.00 98.38 226 LYS A CA 1
ATOM 1890 C C . LYS A 1 226 ? -6.042 7.572 0.784 1.00 98.38 226 LYS A C 1
ATOM 1892 O O . LYS A 1 2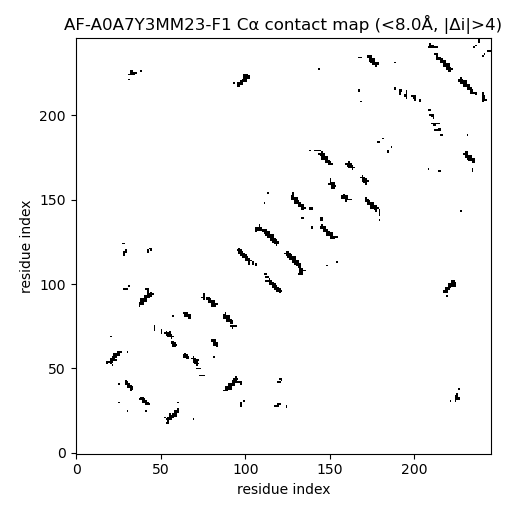26 ? -5.063 7.291 0.089 1.00 98.38 226 LYS A O 1
ATOM 1897 N N . TYR A 1 227 ? -7.016 6.707 1.048 1.00 98.44 227 TYR A N 1
ATOM 1898 C CA . TYR A 1 227 ? -6.981 5.326 0.574 1.00 98.44 227 TYR A CA 1
ATOM 1899 C C . TYR A 1 227 ? -7.220 5.266 -0.940 1.00 98.44 227 TYR A C 1
ATOM 1901 O O . TYR A 1 227 ? -8.245 5.762 -1.432 1.00 98.44 227 TYR A O 1
ATOM 1909 N N . GLN A 1 228 ? -6.273 4.651 -1.652 1.00 98.06 228 GLN A N 1
ATOM 1910 C CA . GLN A 1 228 ? -6.266 4.508 -3.112 1.00 98.06 228 GLN A CA 1
ATOM 1911 C C . GLN A 1 228 ? -6.749 3.122 -3.577 1.00 98.06 228 GLN A C 1
ATOM 1913 O O . GLN A 1 228 ? -7.003 2.927 -4.765 1.00 98.06 228 GLN A O 1
ATOM 1918 N N . GLY A 1 229 ? -6.914 2.162 -2.662 1.00 97.00 229 GLY A N 1
ATOM 1919 C CA . GLY A 1 229 ? -7.270 0.782 -2.991 1.00 97.00 229 GLY A CA 1
ATOM 1920 C C . GLY A 1 229 ? -6.061 -0.151 -3.086 1.00 97.00 229 GLY A C 1
ATOM 1921 O O . GLY A 1 229 ? -4.940 0.219 -2.742 1.00 97.00 229 GLY A O 1
ATOM 1922 N N . VAL A 1 230 ? -6.315 -1.357 -3.597 1.00 97.88 230 VAL A N 1
ATOM 1923 C CA . VAL A 1 230 ? -5.300 -2.395 -3.837 1.00 97.88 230 VAL A CA 1
ATOM 1924 C C . VAL A 1 230 ? -4.526 -2.107 -5.119 1.00 97.88 230 VAL A C 1
ATOM 1926 O O . VAL A 1 230 ? -5.144 -1.875 -6.156 1.00 97.88 230 VAL A O 1
ATOM 1929 N N . TYR A 1 231 ? -3.206 -2.156 -5.060 1.00 98.50 231 TYR A N 1
ATOM 1930 C CA . TYR A 1 231 ? -2.277 -2.045 -6.186 1.00 98.50 231 TYR A CA 1
ATOM 1931 C C . TYR A 1 231 ? -1.468 -3.336 -6.320 1.00 98.50 231 TYR A C 1
ATOM 1933 O O . TYR A 1 231 ? -1.483 -4.170 -5.410 1.00 98.50 231 TYR A O 1
ATOM 1941 N N . THR A 1 232 ? -0.731 -3.483 -7.416 1.00 98.25 232 THR A N 1
ATOM 1942 C CA . THR A 1 232 ? 0.396 -4.419 -7.483 1.00 98.25 232 THR A CA 1
ATOM 1943 C C . THR A 1 232 ? 1.711 -3.659 -7.431 1.00 98.25 232 THR A C 1
ATOM 1945 O O . THR A 1 232 ? 1.940 -2.752 -8.228 1.00 98.25 232 THR A O 1
ATOM 1948 N N . LEU A 1 233 ? 2.570 -4.026 -6.481 1.00 98.31 233 LEU A N 1
ATOM 1949 C CA . LEU A 1 233 ? 3.969 -3.615 -6.445 1.00 98.31 233 LEU A CA 1
ATOM 1950 C C . LEU A 1 233 ? 4.760 -4.598 -7.304 1.00 98.31 233 LEU A C 1
ATOM 1952 O O . LEU A 1 233 ? 4.746 -5.800 -7.029 1.00 98.31 233 LEU A O 1
ATOM 1956 N N . THR A 1 234 ? 5.381 -4.084 -8.356 1.00 96.38 234 THR A N 1
ATOM 1957 C CA . THR A 1 234 ? 5.861 -4.884 -9.485 1.00 96.38 234 THR A CA 1
ATOM 1958 C C . THR A 1 234 ? 7.303 -4.526 -9.814 1.00 96.38 234 THR A C 1
ATOM 1960 O O . THR A 1 234 ? 7.662 -3.347 -9.773 1.00 96.38 234 THR A O 1
ATOM 1963 N N . GLU A 1 235 ? 8.106 -5.541 -10.133 1.00 94.44 235 GLU A N 1
ATOM 1964 C CA . GLU A 1 235 ? 9.461 -5.363 -10.663 1.00 94.44 235 GLU A CA 1
ATOM 1965 C C . GLU A 1 235 ? 9.427 -4.670 -12.037 1.00 94.44 235 GLU A C 1
ATOM 1967 O O . GLU A 1 235 ? 8.483 -4.832 -12.816 1.00 94.44 235 GLU A O 1
ATOM 1972 N N . SER A 1 236 ? 10.479 -3.919 -12.349 1.00 88.25 236 SER A N 1
ATOM 1973 C CA . SER A 1 236 ? 10.663 -3.301 -13.663 1.00 88.25 236 SER A CA 1
ATOM 1974 C C . SER A 1 236 ? 11.340 -4.264 -14.645 1.00 88.25 236 SER A C 1
ATOM 1976 O O . SER A 1 236 ? 12.144 -5.112 -14.266 1.00 88.25 236 SER A O 1
ATOM 1978 N N . VAL A 1 237 ? 11.029 -4.132 -15.938 1.00 86.81 237 VAL A N 1
ATOM 1979 C CA . VAL A 1 237 ? 11.798 -4.805 -16.996 1.00 86.81 237 VAL A CA 1
ATOM 1980 C C . VAL A 1 237 ? 13.002 -3.935 -17.322 1.00 86.81 237 VAL A C 1
ATOM 1982 O O . VAL A 1 237 ? 12.853 -2.853 -17.887 1.00 86.81 237 VAL A O 1
ATOM 1985 N N . ASP A 1 238 ? 14.189 -4.408 -16.971 1.00 83.31 238 ASP A N 1
ATOM 1986 C CA . ASP A 1 238 ? 15.446 -3.704 -17.193 1.00 83.31 238 ASP A CA 1
ATOM 1987 C C . ASP A 1 238 ? 16.585 -4.677 -17.541 1.00 83.31 238 ASP A C 1
ATOM 1989 O O . ASP A 1 238 ? 16.406 -5.893 -17.649 1.00 83.31 238 ASP A O 1
ATOM 1993 N N . ARG A 1 239 ? 17.791 -4.128 -17.707 1.00 80.31 239 ARG A N 1
ATOM 1994 C CA . ARG A 1 239 ? 18.995 -4.919 -17.982 1.00 80.31 239 ARG A CA 1
ATOM 1995 C C . ARG A 1 239 ? 19.344 -5.871 -16.835 1.00 80.31 239 ARG A C 1
ATOM 1997 O O . ARG A 1 239 ? 19.794 -6.975 -17.116 1.00 80.31 239 ARG A O 1
ATOM 2004 N N . LYS A 1 240 ? 19.093 -5.481 -15.573 1.00 79.88 240 LYS A N 1
ATOM 2005 C CA . LYS A 1 240 ? 19.344 -6.328 -14.392 1.00 79.88 240 LYS A CA 1
ATOM 2006 C C . LYS A 1 240 ? 18.489 -7.601 -14.441 1.00 79.88 240 LYS A C 1
ATOM 2008 O O . LYS A 1 240 ? 18.990 -8.673 -14.129 1.00 79.88 240 LYS A O 1
ATOM 2013 N N . LEU A 1 241 ? 17.223 -7.493 -14.861 1.00 79.06 241 LEU A N 1
ATOM 2014 C CA . LEU A 1 241 ? 16.301 -8.627 -14.995 1.00 79.06 241 LEU A CA 1
ATOM 2015 C C . LEU A 1 241 ? 16.801 -9.632 -16.036 1.00 79.06 241 LEU A C 1
ATOM 2017 O O . LEU A 1 241 ? 16.690 -10.838 -15.837 1.00 79.06 241 LEU A O 1
ATOM 2021 N N . LEU A 1 242 ? 17.328 -9.106 -17.142 1.00 75.88 242 LEU A N 1
ATOM 2022 C CA . LEU A 1 242 ? 17.763 -9.873 -18.306 1.00 75.88 242 LEU A CA 1
ATOM 2023 C C . LEU A 1 242 ? 19.241 -10.300 -18.249 1.00 75.88 242 LEU A C 1
ATOM 2025 O O . LEU A 1 242 ? 19.729 -10.856 -19.226 1.00 75.88 242 LEU A O 1
ATOM 2029 N N . GLY A 1 243 ? 19.970 -9.996 -17.169 1.00 72.69 243 GLY A N 1
ATOM 2030 C CA . GLY A 1 243 ? 21.402 -10.305 -17.057 1.00 72.69 243 GLY A CA 1
ATOM 2031 C C . GLY A 1 243 ? 22.297 -9.551 -18.055 1.00 72.69 243 GLY A C 1
ATOM 2032 O O . GLY A 1 243 ? 23.402 -9.992 -18.357 1.00 72.69 243 GLY A O 1
ATOM 2033 N N . LEU A 1 244 ? 21.841 -8.414 -18.595 1.00 74.38 244 LEU A N 1
ATOM 2034 C CA . LEU A 1 244 ? 22.563 -7.667 -19.630 1.00 74.38 244 LEU A CA 1
ATOM 2035 C C . LEU A 1 244 ? 23.554 -6.664 -19.020 1.00 74.38 244 LEU A C 1
ATOM 2037 O O . LEU A 1 244 ? 23.220 -5.919 -18.096 1.00 74.38 244 LEU A O 1
ATOM 2041 N N . GLN A 1 245 ? 24.764 -6.600 -19.582 1.00 75.31 245 GLN A N 1
ATOM 2042 C CA . GLN A 1 245 ? 25.782 -5.614 -19.201 1.00 75.31 245 GLN A CA 1
ATOM 2043 C C . GLN A 1 245 ? 25.406 -4.190 -19.657 1.00 75.31 245 GLN A C 1
ATOM 2045 O O . GLN A 1 245 ? 24.507 -3.994 -20.482 1.00 75.31 245 GLN A O 1
ATOM 2050 N N . LYS A 1 246 ? 26.046 -3.178 -19.054 1.00 68.25 246 LYS A N 1
ATOM 2051 C CA . LYS A 1 246 ? 25.772 -1.763 -19.341 1.00 68.25 246 LYS A CA 1
ATOM 2052 C C . LYS A 1 246 ? 26.392 -1.280 -20.645 1.00 68.25 246 LYS A C 1
ATOM 2054 O O . LYS A 1 246 ? 27.548 -1.656 -20.906 1.00 68.25 246 LYS A O 1
#